Protein AF-A0A0S2S8E7-F1 (afdb_monomer)

pLDDT: mean 73.41, std 22.5, range [23.88, 97.69]

Radius of gyration: 33.17 Å; Cα contacts (8 Å, |Δi|>4): 507; chains: 1; bounding box: 101×65×87 Å

Sequence (339 aa):
MDRTEISRLADAYEMTLKELRSIVGNRLSKQEFCIQAEVKHILNAKYTNFITVQGDDGLEMQFKIQHDLASQLEINHTYLFTGYFEVGSRARFGALQFKAHSFEPVGGSFVTMQQQAATKGIIEGELFNKYKDDFSGFFGQPYCKVGLVTSPVSKAIADVEAVFKKRSGIEVELFQVKLNSVESIVSGIYAACESLCDVIMIVRGGGKETDFGVFNSVEVATAINASAIPIITGLGHTANLTSADHIADRSENTPTKAAQFLVDRLGQVRSYGYDSTSIKEEAGSYQYGNKLKERNDVEYQYTADKSPDSNRRKEKKPSMAIFITIAVILLCFYYFIMK

Foldseek 3Di:
DDPPDPDDPFRVVLVVLVVCCVPCQVVQQVDKDWFKWAFADWADDDFWIWTWTAGPVRDIAIAIEGPVQSVPDDHQFIKTFIFTWGQDNGPVRDGIHTYTYDIDGPGGHPQLVVLCVLLVCVLVVPLDDPQQVNLLVLAQDLAFEEEEEEAPPACLVVLLVVLCVVHPRYHYDYQHFDLQDLVRSLVSLVVSLVVPGQEYEYAGHDDDPNSLVSLSGSSVLVSQSPRPHAYEYAYADPPDQHSNCSRGSYYDHHSNVSSNVSDVRNDHNPPPPPPPPPPDDDPDDDDDDDDDDDDDDDDDDDDDDDDDDDDDPDDDDDDPVVVVVVVVVVVVVVVVVVD

Solvent-accessible surface area (backbone atoms only — not comparable to full-atom values): 19692 Å² total; per-residue (Å²): 132,85,93,79,73,90,67,53,72,67,58,54,47,38,51,49,36,53,51,48,33,72,75,43,30,77,60,34,62,69,45,74,46,79,46,60,32,28,28,71,42,80,47,86,50,100,82,53,19,38,32,36,28,31,36,91,88,65,52,72,48,64,32,37,30,48,54,83,61,54,73,74,60,53,72,64,30,20,29,39,32,33,28,25,44,41,55,28,87,44,74,95,64,41,69,63,31,41,39,39,81,48,70,45,82,75,49,68,26,66,67,52,50,51,23,50,52,51,40,45,45,55,70,70,63,72,70,75,48,99,41,57,75,57,55,69,88,40,53,39,44,58,64,44,40,32,22,37,32,30,41,88,88,34,59,24,57,60,43,28,50,64,48,46,72,78,44,81,48,64,44,79,48,78,30,72,25,50,71,81,34,51,69,41,45,38,51,24,54,51,54,35,61,72,66,71,33,66,31,35,36,43,39,41,34,84,84,60,80,78,54,51,59,47,40,44,34,43,65,39,35,48,50,56,66,68,47,91,46,52,34,38,26,4,62,45,59,92,87,64,82,38,51,37,43,73,59,33,30,37,61,30,51,32,25,47,51,36,38,45,52,53,50,63,42,21,52,67,67,61,76,82,70,86,68,94,79,76,93,76,86,84,92,75,85,82,89,78,80,88,82,89,81,90,82,85,89,86,82,90,81,88,78,90,78,80,88,83,81,87,80,81,81,75,81,79,76,83,62,74,66,60,61,54,53,54,52,50,51,52,52,52,53,52,56,67,72,75,112

Mean predicted aligned error: 18.88 Å

Nearest PDB structures (foldseek):
  8txr-assembly1_D  TM=5.379E-01  e=2.304E-18  Escherichia coli
  8txr-assembly1_A  TM=5.334E-01  e=2.755E-18  Escherichia coli
  8txr-assembly1_C  TM=5.209E-01  e=6.738E-18  Escherichia coli
  1quq-assembly3_A  TM=8.346E-01  e=1.785E-03  Homo sapiens
  2pi2-assembly3_C  TM=8.043E-01  e=1.894E-03  Homo sapiens

Structure (mmCIF, N/CA/C/O backbone):
data_AF-A0A0S2S8E7-F1
#
_entry.id   AF-A0A0S2S8E7-F1
#
loop_
_atom_site.group_PDB
_atom_site.id
_atom_site.type_symbol
_atom_site.label_atom_id
_atom_site.label_alt_id
_atom_site.label_comp_id
_atom_site.label_asym_id
_atom_site.label_entity_id
_atom_site.label_seq_id
_atom_site.pdbx_PDB_ins_code
_atom_site.Cartn_x
_atom_site.Cartn_y
_atom_site.Cartn_z
_atom_site.occupancy
_atom_site.B_iso_or_equiv
_atom_site.auth_seq_id
_atom_site.auth_comp_id
_atom_site.auth_asym_id
_atom_site.auth_atom_id
_atom_site.pdbx_PDB_model_num
ATOM 1 N N . MET A 1 1 ? 44.581 -12.633 -47.186 1.00 42.62 1 MET A N 1
ATOM 2 C CA . MET A 1 1 ? 44.515 -11.541 -46.195 1.00 42.62 1 MET A CA 1
ATOM 3 C C . MET A 1 1 ? 45.762 -11.626 -45.343 1.00 42.62 1 MET A C 1
ATOM 5 O O . MET A 1 1 ? 46.010 -12.676 -44.761 1.00 42.62 1 MET A O 1
ATOM 9 N N . ASP A 1 2 ? 46.570 -10.574 -45.400 1.00 43.47 2 ASP A N 1
ATOM 10 C CA . ASP A 1 2 ? 47.853 -10.439 -44.712 1.00 43.47 2 ASP A CA 1
ATOM 11 C C . ASP A 1 2 ? 47.637 -10.395 -43.185 1.00 43.47 2 ASP A C 1
ATOM 13 O O . ASP A 1 2 ? 46.702 -9.748 -42.715 1.00 43.47 2 ASP A O 1
ATOM 17 N N . ARG A 1 3 ? 48.425 -11.151 -42.410 1.00 55.91 3 ARG A N 1
ATOM 18 C CA . ARG A 1 3 ? 48.212 -11.415 -40.964 1.00 55.91 3 ARG A CA 1
ATOM 19 C C . ARG A 1 3 ? 49.025 -10.469 -40.063 1.00 55.91 3 ARG A C 1
ATOM 21 O O . ARG A 1 3 ? 49.548 -10.897 -39.036 1.00 55.91 3 ARG A O 1
ATOM 28 N N . THR A 1 4 ? 49.152 -9.198 -40.437 1.00 55.78 4 THR A N 1
ATOM 29 C CA . THR A 1 4 ? 50.219 -8.330 -39.891 1.00 55.78 4 THR A CA 1
ATOM 30 C C . THR A 1 4 ? 49.765 -7.014 -39.269 1.00 55.78 4 THR A C 1
ATOM 32 O O . THR A 1 4 ? 50.612 -6.212 -38.892 1.00 55.78 4 THR A O 1
ATOM 35 N N . GLU A 1 5 ? 48.469 -6.812 -39.038 1.00 62.16 5 GLU A N 1
ATOM 36 C CA . GLU A 1 5 ? 47.997 -5.722 -38.176 1.00 62.16 5 GLU A CA 1
ATOM 37 C C . GLU A 1 5 ? 47.325 -6.289 -36.924 1.00 62.16 5 GLU A C 1
ATOM 39 O O . GLU A 1 5 ? 46.226 -6.840 -36.971 1.00 62.16 5 GLU A O 1
ATOM 44 N N . ILE A 1 6 ? 47.998 -6.165 -35.775 1.00 59.28 6 ILE A N 1
ATOM 45 C CA . ILE A 1 6 ? 47.382 -6.413 -34.467 1.00 59.28 6 ILE A CA 1
ATOM 46 C C . ILE A 1 6 ? 46.389 -5.270 -34.222 1.00 59.28 6 ILE A C 1
ATOM 48 O O . ILE A 1 6 ? 46.748 -4.218 -33.694 1.00 59.28 6 ILE A O 1
ATOM 52 N N . SER A 1 7 ? 45.136 -5.457 -34.631 1.00 67.31 7 SER A N 1
ATOM 53 C CA . SER A 1 7 ? 44.054 -4.519 -34.329 1.00 67.31 7 SER A CA 1
ATOM 54 C C . SER A 1 7 ? 43.766 -4.525 -32.827 1.00 67.31 7 SER A C 1
ATOM 56 O O . SER A 1 7 ? 43.614 -5.596 -32.230 1.00 67.31 7 SER A O 1
ATOM 58 N N . ARG A 1 8 ? 43.634 -3.351 -32.199 1.00 80.62 8 ARG A N 1
ATOM 59 C CA . ARG A 1 8 ? 43.150 -3.282 -30.812 1.00 80.62 8 ARG A CA 1
ATOM 60 C C . ARG A 1 8 ? 41.715 -3.811 -30.759 1.00 80.62 8 ARG A C 1
ATOM 62 O O . ARG A 1 8 ? 40.930 -3.566 -31.671 1.00 80.62 8 ARG A O 1
ATOM 69 N N . LEU A 1 9 ? 41.353 -4.486 -29.665 1.00 81.12 9 LEU A N 1
ATOM 70 C CA . LEU A 1 9 ? 40.016 -5.068 -29.476 1.00 81.12 9 LEU A CA 1
ATOM 71 C C . LEU A 1 9 ? 38.885 -4.050 -29.714 1.00 81.12 9 LEU A C 1
ATOM 73 O O . LEU A 1 9 ? 37.889 -4.374 -30.356 1.00 81.12 9 LEU A O 1
ATOM 77 N N . ALA A 1 10 ? 39.051 -2.819 -29.217 1.00 81.19 10 ALA A N 1
ATOM 78 C CA . ALA A 1 10 ? 38.075 -1.746 -29.395 1.00 81.19 10 ALA A CA 1
ATOM 79 C C . ALA A 1 10 ? 37.909 -1.350 -30.871 1.00 81.19 10 ALA A C 1
ATOM 81 O O . ALA A 1 10 ? 36.780 -1.233 -31.338 1.00 81.19 10 ALA A O 1
ATOM 82 N N . ASP A 1 11 ? 39.015 -1.221 -31.607 1.00 83.06 11 ASP A N 1
ATOM 83 C CA . ASP A 1 11 ? 39.010 -0.823 -33.018 1.00 83.06 11 ASP A CA 1
ATOM 84 C C . ASP A 1 11 ? 38.342 -1.904 -33.880 1.00 83.06 11 ASP A C 1
ATOM 86 O O . ASP A 1 11 ? 37.464 -1.603 -34.688 1.00 83.06 11 ASP A O 1
ATOM 90 N N . ALA A 1 12 ? 38.675 -3.178 -33.642 1.00 85.06 12 ALA A N 1
ATOM 91 C CA . ALA A 1 12 ? 38.045 -4.310 -34.322 1.00 85.06 12 ALA A CA 1
ATOM 92 C C . ALA A 1 12 ? 36.528 -4.372 -34.058 1.00 85.06 12 ALA A C 1
ATOM 94 O O . ALA A 1 12 ? 35.734 -4.595 -34.978 1.00 85.06 12 ALA A O 1
ATOM 95 N N . TYR A 1 13 ? 36.102 -4.124 -32.815 1.00 86.00 13 TYR A N 1
ATOM 96 C CA . TYR A 1 13 ? 34.684 -4.093 -32.456 1.00 86.00 13 TYR A CA 1
ATOM 97 C C . TYR A 1 13 ? 33.951 -2.915 -33.113 1.00 86.00 13 TYR A C 1
ATOM 99 O O . TYR A 1 13 ? 32.880 -3.097 -33.687 1.00 86.00 13 TYR A O 1
ATOM 107 N N . GLU A 1 14 ? 34.522 -1.708 -33.079 1.00 85.75 14 GLU A N 1
ATOM 108 C CA . GLU A 1 14 ? 33.919 -0.522 -33.699 1.00 85.75 14 GLU A CA 1
ATOM 109 C C . GLU A 1 14 ? 33.834 -0.637 -35.227 1.00 85.75 14 GLU A C 1
ATOM 111 O O . GLU A 1 14 ? 32.814 -0.256 -35.811 1.00 85.75 14 GLU A O 1
ATOM 116 N N . MET A 1 15 ? 34.846 -1.222 -35.877 1.00 85.44 15 MET A N 1
ATOM 117 C CA . MET A 1 15 ? 34.792 -1.559 -37.304 1.00 85.44 15 MET A CA 1
ATOM 118 C C . MET A 1 15 ? 33.645 -2.528 -37.607 1.00 85.44 15 MET A C 1
ATOM 120 O O . MET A 1 15 ? 32.856 -2.272 -38.517 1.00 85.44 15 MET A O 1
ATOM 124 N N . THR A 1 16 ? 33.493 -3.576 -36.794 1.00 86.12 16 THR A N 1
ATOM 125 C CA . THR A 1 16 ? 32.406 -4.557 -36.937 1.00 86.12 16 THR A CA 1
ATOM 126 C C . THR A 1 16 ? 31.032 -3.903 -36.762 1.00 86.12 16 THR A C 1
ATOM 128 O O . THR A 1 16 ? 30.128 -4.118 -37.566 1.00 86.12 16 THR A O 1
ATOM 131 N N . LEU A 1 17 ? 30.855 -3.038 -35.755 1.00 87.56 17 LEU A N 1
ATOM 132 C CA . LEU A 1 17 ? 29.605 -2.291 -35.564 1.00 87.56 17 LEU A CA 1
ATOM 133 C C . LEU A 1 17 ? 29.287 -1.374 -36.749 1.00 87.56 17 LEU A C 1
ATOM 135 O O . LEU A 1 17 ? 28.123 -1.217 -37.123 1.00 87.56 17 LEU A O 1
ATOM 139 N N . LYS A 1 18 ? 30.310 -0.745 -37.337 1.00 86.00 18 LYS A N 1
ATOM 140 C CA . LYS A 1 18 ? 30.149 0.115 -38.513 1.00 86.00 18 LYS A CA 1
ATOM 141 C C . LYS A 1 18 ? 29.670 -0.688 -39.722 1.00 86.00 18 LYS A C 1
ATOM 143 O O . LYS A 1 18 ? 28.761 -0.237 -40.418 1.00 86.00 18 LYS A O 1
ATOM 148 N N . GLU A 1 19 ? 30.239 -1.869 -39.936 1.00 87.25 19 GLU A N 1
ATOM 149 C CA . GLU A 1 19 ? 29.821 -2.790 -40.992 1.00 87.25 19 GLU A CA 1
ATOM 150 C C . GLU A 1 19 ? 28.385 -3.285 -40.769 1.00 87.25 19 GLU A C 1
ATOM 152 O O . GLU A 1 19 ? 27.539 -3.140 -41.652 1.00 87.25 19 GLU A O 1
ATOM 157 N N . LEU A 1 20 ? 28.058 -3.734 -39.553 1.00 85.62 20 LEU A N 1
ATOM 158 C CA . LEU A 1 20 ? 26.696 -4.129 -39.185 1.00 85.62 20 LEU A CA 1
ATOM 159 C C . LEU A 1 20 ? 25.691 -3.000 -39.434 1.00 85.62 20 LEU A C 1
ATOM 161 O O . LEU A 1 20 ? 24.643 -3.225 -40.037 1.00 85.62 20 LEU A O 1
ATOM 165 N N . ARG A 1 21 ? 26.013 -1.761 -39.047 1.00 87.44 21 ARG A N 1
ATOM 166 C CA . ARG A 1 21 ? 25.144 -0.609 -39.320 1.00 87.44 21 ARG A CA 1
ATOM 167 C C . ARG A 1 21 ? 24.920 -0.402 -40.820 1.00 87.44 21 ARG A C 1
ATOM 169 O O . ARG A 1 21 ? 23.798 -0.091 -41.209 1.00 87.44 21 ARG A O 1
ATOM 176 N N . SER A 1 22 ? 25.951 -0.585 -41.646 1.00 85.25 22 SER A N 1
ATOM 177 C CA . SER A 1 22 ? 25.852 -0.464 -43.107 1.00 85.25 22 SER A CA 1
ATOM 178 C C . SER A 1 22 ? 24.914 -1.512 -43.714 1.00 85.25 22 SER A C 1
ATOM 180 O O . SER A 1 22 ? 24.170 -1.208 -44.643 1.00 85.25 22 SER A O 1
ATOM 182 N N . ILE A 1 23 ? 24.921 -2.735 -43.176 1.00 86.00 23 ILE A N 1
ATOM 183 C CA . ILE A 1 23 ? 24.137 -3.859 -43.706 1.00 86.00 23 ILE A CA 1
ATOM 184 C C . ILE A 1 23 ? 22.688 -3.819 -43.204 1.00 86.00 23 ILE A C 1
ATOM 186 O O . ILE A 1 23 ? 21.748 -3.924 -43.993 1.00 86.00 23 ILE A O 1
ATOM 190 N N . VAL A 1 24 ? 22.488 -3.685 -41.889 1.00 84.81 24 VAL A N 1
ATOM 191 C CA . VAL A 1 24 ? 21.168 -3.869 -41.259 1.00 84.81 24 VAL A CA 1
ATOM 192 C C . VAL A 1 24 ? 20.548 -2.588 -40.710 1.00 84.81 24 VAL A C 1
ATOM 194 O O . VAL A 1 24 ? 19.357 -2.588 -40.410 1.00 84.81 24 VAL A O 1
ATOM 197 N N . GLY A 1 25 ? 21.288 -1.479 -40.623 1.00 80.31 25 GLY A N 1
ATOM 198 C CA . GLY A 1 25 ? 20.825 -0.253 -39.959 1.00 80.31 25 GLY A CA 1
ATOM 199 C C . GLY A 1 25 ? 19.507 0.289 -40.514 1.00 80.31 25 GLY A C 1
ATOM 200 O O . GLY A 1 25 ? 18.582 0.542 -39.749 1.00 80.31 25 GLY A O 1
ATOM 201 N N . ASN A 1 26 ? 19.380 0.370 -41.842 1.00 78.94 26 ASN A N 1
ATOM 202 C CA . ASN A 1 26 ? 18.153 0.832 -42.506 1.00 78.94 26 ASN A CA 1
ATOM 203 C C . ASN A 1 26 ? 16.965 -0.125 -42.352 1.00 78.94 26 ASN A C 1
ATOM 205 O O . ASN A 1 26 ? 15.823 0.288 -42.534 1.00 78.94 26 ASN A O 1
ATOM 209 N N . ARG A 1 27 ? 17.217 -1.416 -42.106 1.00 82.25 27 ARG A N 1
ATOM 210 C CA . ARG A 1 27 ? 16.151 -2.399 -41.875 1.00 82.25 27 ARG A CA 1
ATOM 211 C C . ARG A 1 27 ? 15.656 -2.309 -40.440 1.00 82.25 27 ARG A C 1
ATOM 213 O O . ARG A 1 27 ? 14.451 -2.292 -40.229 1.00 82.25 27 ARG A O 1
ATOM 220 N N . LEU A 1 28 ? 16.579 -2.197 -39.486 1.00 81.88 28 LEU A N 1
ATOM 221 C CA . LEU A 1 28 ? 16.253 -2.089 -38.067 1.00 81.88 28 LEU A CA 1
ATOM 222 C C . LEU A 1 28 ? 15.493 -0.797 -37.750 1.00 81.88 28 LEU A C 1
ATOM 224 O O . LEU A 1 28 ? 14.494 -0.850 -37.047 1.00 81.88 28 LEU A O 1
ATOM 228 N N . SER A 1 29 ? 15.883 0.337 -38.343 1.00 78.75 29 SER A N 1
ATOM 229 C CA . SER A 1 29 ? 15.196 1.618 -38.113 1.00 78.75 29 SER A CA 1
ATOM 230 C C . SER A 1 29 ? 13.783 1.701 -38.698 1.00 78.75 29 SER A C 1
ATOM 232 O O . SER A 1 29 ? 13.040 2.614 -38.356 1.00 78.75 29 SER A O 1
ATOM 234 N N . LYS A 1 30 ? 13.412 0.774 -39.588 1.00 81.12 30 LYS A N 1
ATOM 235 C CA . LYS A 1 30 ? 12.057 0.664 -40.150 1.00 81.12 30 LYS A CA 1
ATOM 236 C C . LYS A 1 30 ? 11.154 -0.272 -39.353 1.00 81.12 30 LYS A C 1
ATOM 238 O O . LYS A 1 30 ? 9.961 -0.324 -39.633 1.00 81.12 30 LYS A O 1
ATOM 243 N N . GLN A 1 31 ? 11.716 -1.047 -38.429 1.00 87.25 31 GLN A N 1
ATOM 244 C CA . GLN A 1 31 ? 10.959 -1.969 -37.602 1.00 87.25 31 GLN A CA 1
ATOM 245 C C . GLN A 1 31 ? 10.688 -1.309 -36.254 1.00 87.25 31 GLN A C 1
ATOM 247 O O . GLN A 1 31 ? 11.565 -1.247 -35.390 1.00 87.25 31 GLN A O 1
ATOM 252 N N . GLU A 1 32 ? 9.472 -0.797 -36.102 1.00 90.88 32 GLU A N 1
ATOM 253 C CA . GLU A 1 32 ? 9.009 -0.242 -34.838 1.00 90.88 32 GLU A CA 1
ATOM 254 C C . GLU A 1 32 ? 8.584 -1.348 -33.871 1.00 90.88 32 GLU A C 1
ATOM 256 O O . GLU A 1 32 ? 8.051 -2.390 -34.261 1.00 90.88 32 GLU A O 1
ATOM 261 N N . PHE A 1 33 ? 8.815 -1.088 -32.592 1.00 90.25 33 PHE A N 1
ATOM 262 C CA . PHE A 1 33 ? 8.361 -1.897 -31.478 1.00 90.25 33 PHE A CA 1
ATOM 263 C C . PHE A 1 33 ? 7.684 -0.992 -30.457 1.00 90.25 33 PHE A C 1
ATOM 265 O O . PHE A 1 33 ? 8.145 0.124 -30.199 1.00 90.25 33 PHE A O 1
ATOM 272 N N . CYS A 1 34 ? 6.632 -1.520 -29.842 1.00 89.62 34 CYS A N 1
ATOM 273 C CA . CYS A 1 34 ? 6.038 -0.960 -28.639 1.00 89.62 34 CYS A CA 1
ATOM 274 C C . CYS A 1 34 ? 6.474 -1.825 -27.458 1.00 89.62 34 CYS A C 1
ATOM 276 O O . CYS A 1 34 ? 6.185 -3.022 -27.435 1.00 89.62 34 CYS A O 1
ATOM 278 N N . ILE A 1 35 ? 7.196 -1.237 -26.508 1.00 90.50 35 ILE A N 1
ATOM 279 C CA . ILE A 1 35 ? 7.730 -1.931 -25.337 1.00 90.50 35 ILE A CA 1
ATOM 280 C C . ILE A 1 35 ? 7.143 -1.285 -24.093 1.00 90.50 35 ILE A C 1
ATOM 282 O O . ILE A 1 35 ? 7.388 -0.111 -23.819 1.00 90.50 35 ILE A O 1
ATOM 286 N N . GLN A 1 36 ? 6.378 -2.057 -23.330 1.00 89.00 36 GLN A N 1
ATOM 287 C CA . GLN A 1 36 ? 5.946 -1.638 -22.006 1.00 89.00 36 GLN A CA 1
ATOM 288 C C . GLN A 1 36 ? 7.119 -1.830 -21.042 1.00 89.00 36 GLN A C 1
ATOM 290 O O . GLN A 1 36 ? 7.667 -2.928 -20.958 1.00 89.00 36 GLN A O 1
ATOM 295 N N . ALA A 1 37 ? 7.536 -0.774 -20.343 1.00 90.94 37 ALA A N 1
ATOM 296 C CA . ALA A 1 37 ? 8.667 -0.848 -19.420 1.00 90.94 37 ALA A CA 1
ATOM 297 C C . ALA A 1 37 ? 8.563 0.186 -18.283 1.00 90.94 37 ALA A C 1
ATOM 299 O O . ALA A 1 37 ? 8.018 1.276 -18.463 1.00 90.94 37 ALA A O 1
ATOM 300 N N . GLU A 1 38 ? 9.106 -0.146 -17.111 1.00 90.75 38 GLU A N 1
ATOM 301 C CA . GLU A 1 38 ? 9.199 0.750 -15.954 1.00 90.75 38 GLU A CA 1
ATOM 302 C C . GLU A 1 38 ? 10.551 1.459 -15.940 1.00 90.75 38 GLU A C 1
ATOM 304 O O . GLU A 1 38 ? 11.592 0.814 -16.064 1.00 90.75 38 GLU A O 1
ATOM 309 N N . VAL A 1 39 ? 10.558 2.778 -15.751 1.00 91.81 39 VAL A N 1
ATOM 310 C CA . VAL A 1 39 ? 11.794 3.570 -15.687 1.00 91.81 39 VAL A CA 1
ATOM 311 C C . VAL A 1 39 ? 12.459 3.396 -14.323 1.00 91.81 39 VAL A C 1
ATOM 313 O O . VAL A 1 39 ? 11.935 3.847 -13.311 1.00 91.81 39 VAL A O 1
ATOM 316 N N . LYS A 1 40 ? 13.653 2.799 -14.281 1.00 90.44 40 LYS A N 1
ATOM 317 C CA . LYS A 1 40 ? 14.435 2.614 -13.044 1.00 90.44 40 LYS A CA 1
ATOM 318 C C . LYS A 1 40 ? 15.429 3.742 -12.804 1.00 90.44 40 LYS A C 1
ATOM 320 O O . LYS A 1 40 ? 15.593 4.207 -11.680 1.00 90.44 40 LYS A O 1
ATOM 325 N N . HIS A 1 41 ? 16.083 4.210 -13.866 1.00 90.38 41 HIS A N 1
ATOM 326 C CA . HIS A 1 41 ? 17.078 5.277 -13.779 1.00 90.38 41 HIS A CA 1
ATOM 327 C C . HIS A 1 41 ? 17.034 6.181 -15.007 1.00 90.38 41 HIS A C 1
ATOM 329 O O . HIS A 1 41 ? 16.858 5.703 -16.125 1.00 90.38 41 HIS A O 1
ATOM 335 N N . ILE A 1 42 ? 17.266 7.480 -14.804 1.00 91.19 42 ILE A N 1
ATOM 336 C CA . ILE A 1 42 ? 17.378 8.475 -15.875 1.00 91.19 42 ILE A CA 1
ATOM 337 C C . ILE A 1 42 ? 18.784 9.079 -15.824 1.00 91.19 42 ILE A C 1
ATOM 339 O O . ILE A 1 42 ? 19.177 9.698 -14.836 1.00 91.19 42 ILE A O 1
ATOM 343 N N . LEU A 1 43 ? 19.552 8.889 -16.893 1.00 87.50 43 LEU A N 1
ATOM 344 C CA . LEU A 1 43 ? 20.887 9.443 -17.084 1.00 87.50 43 LEU A CA 1
ATOM 345 C C . LEU A 1 43 ? 20.812 10.602 -18.079 1.00 87.50 43 LEU A C 1
ATOM 347 O O . LEU A 1 43 ? 20.733 10.411 -19.297 1.00 87.50 43 LEU A O 1
ATOM 351 N N . ASN A 1 44 ? 20.867 11.817 -17.538 1.00 81.12 44 ASN A N 1
ATOM 352 C CA . ASN A 1 44 ? 20.853 13.039 -18.329 1.00 81.12 44 ASN A CA 1
ATOM 353 C C . ASN A 1 44 ? 22.239 13.308 -18.924 1.00 81.12 44 ASN A C 1
ATOM 355 O O . ASN A 1 44 ? 23.228 13.447 -18.204 1.00 81.12 44 ASN A O 1
ATOM 359 N N . ALA A 1 45 ? 22.310 13.411 -20.247 1.00 77.00 45 ALA A N 1
ATOM 360 C CA . ALA A 1 45 ? 23.512 13.790 -20.971 1.00 77.00 45 ALA A CA 1
ATOM 361 C C . ALA A 1 45 ? 23.204 14.922 -21.957 1.00 77.00 45 ALA A C 1
ATOM 363 O O . ALA A 1 45 ? 22.073 15.148 -22.364 1.00 77.00 45 ALA A O 1
ATOM 364 N N . LYS A 1 46 ? 24.246 15.651 -22.365 1.00 68.69 46 LYS A N 1
ATOM 365 C CA . LYS A 1 46 ? 24.116 16.938 -23.069 1.00 68.69 46 LYS A CA 1
ATOM 366 C C . LYS A 1 46 ? 23.324 16.895 -24.390 1.00 68.69 46 LYS A C 1
ATOM 368 O O . LYS A 1 46 ? 22.822 17.927 -24.814 1.00 68.69 46 LYS A O 1
ATOM 373 N N . TYR A 1 47 ? 23.245 15.739 -25.052 1.00 70.44 47 TYR A N 1
ATOM 374 C CA . TYR A 1 47 ? 22.651 15.610 -26.395 1.00 70.44 47 TYR A CA 1
ATOM 375 C C . TYR A 1 47 ? 21.661 14.452 -26.544 1.00 70.44 47 TYR A C 1
ATOM 377 O O . TYR A 1 47 ? 20.842 14.436 -27.458 1.00 70.44 47 TYR A O 1
ATOM 385 N N . THR A 1 48 ? 21.769 13.424 -25.714 1.00 77.06 48 THR A N 1
ATOM 386 C CA . THR A 1 48 ? 20.941 12.224 -25.804 1.00 77.06 48 THR A CA 1
ATOM 387 C C . THR A 1 48 ? 20.925 11.593 -24.432 1.00 77.06 48 THR A C 1
ATOM 389 O O . THR A 1 48 ? 21.990 11.247 -23.923 1.00 77.06 48 THR A O 1
ATOM 392 N N . ASN A 1 49 ? 19.737 11.447 -23.862 1.00 87.56 49 ASN A N 1
ATOM 393 C CA . ASN A 1 49 ? 19.570 10.854 -22.551 1.00 87.56 49 ASN A CA 1
ATOM 394 C C . ASN A 1 49 ? 19.462 9.340 -22.677 1.00 87.56 49 ASN A C 1
ATOM 396 O O . ASN A 1 49 ? 19.034 8.798 -23.702 1.00 87.56 49 ASN A O 1
ATOM 400 N N . PHE A 1 50 ? 19.869 8.670 -21.610 1.00 90.88 50 PHE A N 1
ATOM 401 C CA . PHE A 1 50 ? 19.720 7.235 -21.479 1.00 90.88 50 PHE A CA 1
ATOM 402 C C . PHE A 1 50 ? 18.805 6.954 -20.302 1.00 90.88 50 PHE A C 1
ATOM 404 O O . PHE A 1 50 ? 18.970 7.548 -19.240 1.00 90.88 50 PHE A O 1
ATOM 411 N N . ILE A 1 51 ? 17.855 6.050 -20.480 1.00 92.88 51 ILE A N 1
ATOM 412 C CA . ILE A 1 51 ? 17.017 5.560 -19.389 1.00 92.88 51 ILE A CA 1
ATOM 413 C C . ILE A 1 51 ? 17.284 4.076 -19.213 1.00 92.88 51 ILE A C 1
ATOM 415 O O . ILE A 1 51 ? 17.369 3.346 -20.196 1.00 92.88 51 ILE A O 1
ATOM 419 N N . THR A 1 52 ? 17.453 3.630 -17.978 1.00 92.44 52 THR A N 1
ATOM 420 C CA . THR A 1 52 ? 17.400 2.203 -17.662 1.00 92.44 52 THR A CA 1
ATOM 421 C C . THR A 1 52 ? 15.952 1.867 -17.383 1.00 92.44 52 THR A C 1
ATOM 423 O O . THR A 1 52 ? 15.332 2.500 -16.525 1.00 92.44 52 THR A O 1
ATOM 426 N N . VAL A 1 53 ? 15.428 0.890 -18.109 1.00 92.44 53 VAL A N 1
ATOM 427 C CA . VAL A 1 53 ? 14.064 0.406 -17.950 1.00 92.44 53 VAL A CA 1
ATOM 428 C C . VAL A 1 53 ? 14.058 -1.078 -17.612 1.00 92.44 53 VAL A C 1
ATOM 430 O O . VAL A 1 53 ? 14.997 -1.792 -17.963 1.00 92.44 53 VAL A O 1
ATOM 433 N N . GLN A 1 54 ? 12.995 -1.530 -16.957 1.00 89.69 54 GLN A N 1
ATOM 434 C CA . GLN A 1 54 ? 12.730 -2.938 -16.683 1.00 89.69 54 GLN A CA 1
ATOM 435 C C . GLN A 1 54 ? 11.432 -3.363 -17.378 1.00 89.69 54 GLN A C 1
ATOM 437 O O . GLN A 1 54 ? 10.408 -2.694 -17.223 1.00 89.69 54 GLN A O 1
ATOM 442 N N . GLY A 1 55 ? 11.493 -4.443 -18.157 1.00 84.00 55 GLY A N 1
ATOM 443 C CA . GLY A 1 55 ? 10.325 -5.083 -18.761 1.00 84.00 55 GLY A CA 1
ATOM 444 C C . GLY A 1 55 ? 9.476 -5.847 -17.740 1.00 84.00 55 GLY A C 1
ATOM 445 O O . GLY A 1 55 ? 9.859 -6.015 -16.581 1.00 84.00 55 GLY A O 1
ATOM 446 N N . ASP A 1 56 ? 8.324 -6.336 -18.182 1.00 76.06 56 ASP A N 1
ATOM 447 C CA . ASP A 1 56 ? 7.432 -7.202 -17.399 1.00 76.06 56 ASP A CA 1
ATOM 448 C C . ASP A 1 56 ? 8.050 -8.577 -17.081 1.00 76.06 56 ASP A C 1
ATOM 450 O O . ASP A 1 56 ? 7.763 -9.172 -16.044 1.00 76.06 56 ASP A O 1
ATOM 454 N N . ASP A 1 57 ? 8.952 -9.049 -17.937 1.00 76.25 57 ASP A N 1
ATOM 455 C CA . ASP A 1 57 ? 9.774 -10.248 -17.758 1.00 76.25 57 ASP A CA 1
ATOM 456 C C . ASP A 1 57 ? 10.961 -10.056 -16.791 1.00 76.25 57 ASP A C 1
ATOM 458 O O . ASP A 1 57 ? 11.723 -10.992 -16.533 1.00 76.25 57 ASP A O 1
ATOM 462 N N . GLY A 1 58 ? 11.125 -8.849 -16.243 1.00 73.94 58 GLY A N 1
ATOM 463 C CA . GLY A 1 58 ? 12.220 -8.481 -15.350 1.00 73.94 58 GLY A CA 1
ATOM 464 C C . GLY A 1 58 ? 13.536 -8.161 -16.064 1.00 73.94 58 GLY A C 1
ATOM 465 O O . GLY A 1 58 ? 14.510 -7.823 -15.386 1.00 73.94 58 GLY A O 1
ATOM 466 N N . LEU A 1 59 ? 13.585 -8.227 -17.401 1.00 80.81 59 LEU A N 1
ATOM 467 C CA . LEU A 1 59 ? 14.765 -7.864 -18.177 1.00 80.81 59 LEU A CA 1
ATOM 468 C C . LEU A 1 59 ? 15.023 -6.361 -18.062 1.00 80.81 59 LEU A C 1
ATOM 470 O O . LEU A 1 59 ? 14.163 -5.538 -18.375 1.00 80.81 59 LEU A O 1
ATOM 474 N N . GLU A 1 60 ? 16.240 -5.999 -17.664 1.00 87.81 60 GLU A N 1
ATOM 475 C CA . GLU A 1 60 ? 16.678 -4.607 -17.662 1.00 87.81 60 GLU A CA 1
ATOM 476 C C . GLU A 1 60 ? 17.430 -4.259 -18.945 1.00 87.81 60 GLU A C 1
ATOM 478 O O . GLU A 1 60 ? 18.336 -4.972 -19.386 1.00 87.81 60 GLU A O 1
ATOM 483 N N . MET A 1 61 ? 17.073 -3.122 -19.536 1.00 88.25 61 MET A N 1
ATOM 484 C CA . MET A 1 61 ? 17.713 -2.611 -20.740 1.00 88.25 61 MET A CA 1
ATOM 485 C C . MET A 1 61 ? 17.861 -1.096 -20.669 1.00 88.25 61 MET A C 1
ATOM 487 O O . MET A 1 61 ? 17.055 -0.390 -20.068 1.00 88.25 61 MET A O 1
ATOM 491 N N . GLN A 1 62 ? 18.900 -0.577 -21.316 1.00 90.75 62 GLN A N 1
ATOM 492 C CA . GLN A 1 62 ? 19.064 0.856 -21.500 1.00 90.75 62 GLN A CA 1
ATOM 493 C C . GLN A 1 62 ? 18.437 1.309 -22.821 1.00 90.75 62 GLN A C 1
ATOM 495 O O . GLN A 1 62 ? 18.810 0.822 -23.891 1.00 90.75 62 GLN A O 1
ATOM 500 N N . PHE A 1 63 ? 17.529 2.281 -22.755 1.00 93.00 63 PHE A N 1
ATOM 501 C CA . PHE A 1 63 ? 16.984 2.960 -23.924 1.00 93.00 63 PHE A CA 1
ATOM 502 C C . PHE A 1 63 ? 17.666 4.303 -24.131 1.00 93.00 63 PHE A C 1
ATOM 504 O O . PHE A 1 63 ? 18.065 4.994 -23.192 1.00 93.00 63 PHE A O 1
ATOM 511 N N . LYS A 1 64 ? 17.755 4.686 -25.397 1.00 92.75 64 LYS A N 1
ATOM 512 C CA . LYS A 1 64 ? 18.171 5.997 -25.858 1.00 92.75 64 LYS A CA 1
ATOM 513 C C . LYS A 1 64 ? 16.931 6.840 -26.115 1.00 92.75 64 LYS A C 1
ATOM 515 O O . LYS A 1 64 ? 16.040 6.412 -26.844 1.00 92.75 64 LYS A O 1
ATOM 520 N N . ILE A 1 65 ? 16.890 8.045 -25.563 1.00 92.94 65 ILE A N 1
ATOM 521 C CA . ILE A 1 65 ? 15.724 8.920 -25.670 1.00 92.94 65 ILE A CA 1
ATOM 522 C C . ILE A 1 65 ? 16.152 10.387 -25.803 1.00 92.94 65 ILE A C 1
ATOM 524 O O . ILE A 1 65 ? 17.208 10.804 -25.314 1.00 92.94 65 ILE A O 1
ATOM 528 N N . GLN A 1 66 ? 15.366 11.176 -26.538 1.00 91.31 66 GLN A N 1
ATOM 529 C CA . GLN A 1 66 ? 15.618 12.610 -26.672 1.00 91.31 66 GLN A CA 1
ATOM 530 C C . GLN A 1 66 ? 15.412 13.331 -25.340 1.00 91.31 66 GLN A C 1
ATOM 532 O O . GLN A 1 66 ? 14.595 12.922 -24.519 1.00 91.31 66 GLN A O 1
ATOM 537 N N . HIS A 1 67 ? 16.156 14.418 -25.147 1.00 89.25 67 HIS A N 1
ATOM 538 C CA . HIS A 1 67 ? 16.147 15.187 -23.906 1.00 89.25 67 HIS A CA 1
ATOM 539 C C . HIS A 1 67 ? 14.734 15.638 -23.500 1.00 89.25 67 HIS A C 1
ATOM 541 O O . HIS A 1 67 ? 14.338 15.424 -22.359 1.00 89.25 67 HIS A O 1
ATOM 547 N N . ASP A 1 68 ? 13.960 16.170 -24.448 1.00 88.62 68 ASP A N 1
ATOM 548 C CA . ASP A 1 68 ? 12.626 16.730 -24.185 1.00 88.62 68 ASP A CA 1
ATOM 549 C C . ASP A 1 68 ? 11.586 15.672 -23.802 1.00 88.62 68 ASP A C 1
ATOM 551 O O . ASP A 1 68 ? 10.617 15.972 -23.111 1.00 88.62 68 ASP A O 1
ATOM 555 N N . LEU A 1 69 ? 11.781 14.427 -24.242 1.00 90.69 69 LEU A N 1
ATOM 556 C CA . LEU A 1 69 ? 10.946 13.299 -23.832 1.00 90.69 69 LEU A CA 1
ATOM 557 C C . LEU A 1 69 ? 11.402 12.761 -22.475 1.00 90.69 69 LEU A C 1
ATOM 559 O O . LEU A 1 69 ? 10.583 12.477 -21.611 1.00 90.69 69 LEU A O 1
ATOM 563 N N . ALA A 1 70 ? 12.714 12.653 -22.264 1.00 90.31 70 ALA A N 1
ATOM 564 C CA . ALA A 1 70 ? 13.277 12.157 -21.015 1.00 90.31 70 ALA A CA 1
ATOM 565 C C . ALA A 1 70 ? 12.929 13.036 -19.807 1.00 90.31 70 ALA A C 1
ATOM 567 O O . ALA A 1 70 ? 12.762 12.512 -18.712 1.00 90.31 70 ALA A O 1
ATOM 568 N N . SER A 1 71 ? 12.809 14.355 -19.993 1.00 88.62 71 SER A N 1
ATOM 569 C CA . SER A 1 71 ? 12.422 15.292 -18.930 1.00 88.62 71 SER A CA 1
ATOM 570 C C . SER A 1 71 ? 10.976 15.131 -18.452 1.00 88.62 71 SER A C 1
ATOM 572 O O . SER A 1 71 ? 10.632 15.670 -17.405 1.00 88.62 71 SER A O 1
ATOM 574 N N . GLN A 1 72 ? 10.143 14.409 -19.205 1.00 89.44 72 GLN A N 1
ATOM 575 C CA . GLN A 1 72 ? 8.748 14.111 -18.869 1.00 89.44 72 GLN A CA 1
ATOM 576 C C . GLN A 1 72 ? 8.580 12.737 -18.200 1.00 89.44 72 GLN A C 1
ATOM 578 O O . GLN A 1 72 ? 7.470 12.374 -17.817 1.00 89.44 72 GLN A O 1
ATOM 583 N N . LEU A 1 73 ? 9.657 11.954 -18.088 1.00 90.44 73 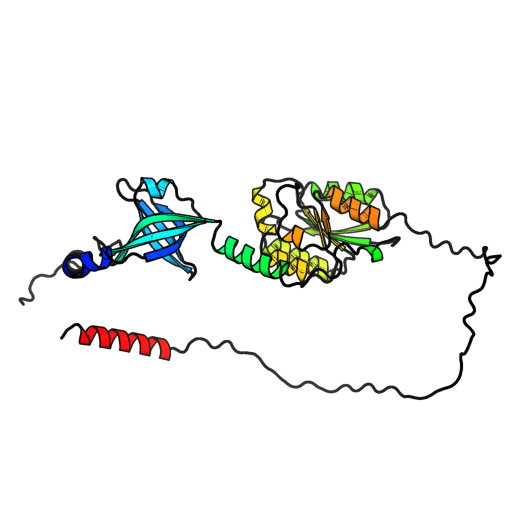LEU A N 1
ATOM 584 C CA . LEU A 1 73 ? 9.625 10.641 -17.454 1.00 90.44 73 LEU A CA 1
ATOM 585 C C . LEU A 1 73 ? 9.872 10.752 -15.953 1.00 90.44 73 LEU A C 1
ATOM 587 O O . LEU A 1 73 ? 10.725 11.509 -15.491 1.00 90.44 73 LEU A O 1
ATOM 591 N N . GLU A 1 74 ? 9.184 9.901 -15.207 1.00 87.94 74 GLU A N 1
ATOM 592 C CA . GLU A 1 74 ? 9.3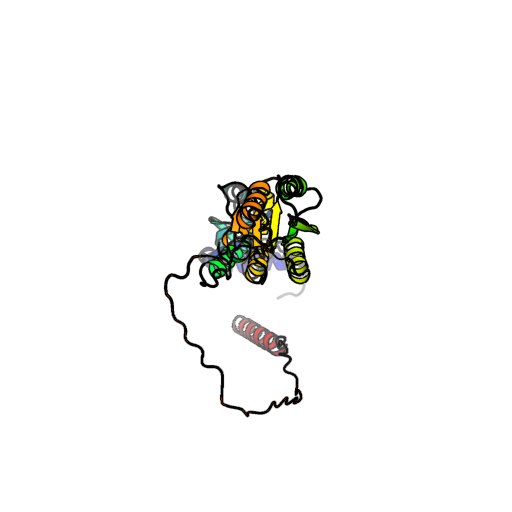52 9.741 -13.773 1.00 87.94 74 GLU A CA 1
ATOM 593 C C . GLU A 1 74 ? 9.943 8.366 -13.463 1.00 87.94 74 GLU A C 1
ATOM 595 O O . GLU A 1 74 ? 9.627 7.359 -14.100 1.00 87.94 74 GLU A O 1
ATOM 600 N N . ILE A 1 75 ? 10.822 8.317 -12.463 1.00 87.31 75 ILE A N 1
ATOM 601 C CA . ILE A 1 75 ? 11.367 7.054 -11.958 1.00 87.31 75 ILE A CA 1
ATOM 602 C C . ILE A 1 75 ? 10.232 6.259 -11.285 1.00 87.31 75 ILE A C 1
ATOM 604 O O . ILE A 1 75 ? 9.329 6.835 -10.678 1.00 87.31 75 ILE A O 1
ATOM 608 N N . ASN A 1 76 ? 10.293 4.932 -11.38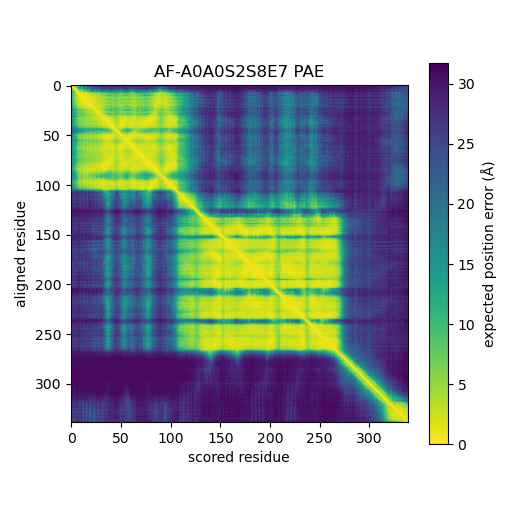7 1.00 81.62 76 ASN A N 1
ATOM 609 C CA . ASN A 1 76 ? 9.316 3.958 -10.895 1.00 81.62 76 ASN A CA 1
ATOM 610 C C . ASN A 1 76 ? 7.915 4.076 -11.521 1.00 81.62 76 ASN A C 1
ATOM 612 O O . ASN A 1 76 ? 6.932 3.615 -10.940 1.00 81.62 76 ASN A O 1
ATOM 616 N N . HIS A 1 77 ? 7.824 4.676 -12.709 1.00 82.31 77 HIS A N 1
ATOM 617 C CA . HIS A 1 77 ? 6.598 4.738 -13.499 1.00 82.31 77 HIS A CA 1
ATOM 618 C C . HIS A 1 77 ? 6.709 3.880 -14.755 1.00 82.31 77 HIS A C 1
ATOM 620 O O . HIS A 1 77 ? 7.790 3.738 -15.339 1.00 82.31 77 HIS A O 1
ATOM 626 N N . THR A 1 78 ? 5.576 3.304 -15.160 1.00 84.81 78 THR A N 1
ATOM 627 C CA . THR A 1 78 ? 5.481 2.427 -16.326 1.00 84.81 78 THR A CA 1
ATOM 628 C C . THR A 1 78 ? 4.925 3.182 -17.523 1.00 84.81 78 THR A C 1
ATOM 630 O O . THR A 1 78 ? 3.884 3.841 -17.459 1.00 84.81 78 THR A O 1
ATOM 633 N N . TYR A 1 79 ? 5.618 3.032 -18.645 1.00 90.62 79 TYR A N 1
ATOM 634 C CA . TYR A 1 79 ? 5.265 3.658 -19.908 1.00 90.62 79 TYR A CA 1
ATOM 635 C C . TYR A 1 79 ? 5.256 2.619 -21.025 1.00 90.62 79 TYR A C 1
ATOM 637 O O . TYR A 1 79 ? 5.968 1.613 -20.969 1.00 90.62 79 TYR A O 1
ATOM 645 N N . LEU A 1 80 ? 4.465 2.884 -22.059 1.00 91.38 80 LEU A N 1
ATOM 646 C CA . LEU A 1 80 ? 4.521 2.176 -23.328 1.00 91.38 80 LEU A CA 1
ATOM 647 C C . LEU A 1 80 ? 5.417 2.983 -24.264 1.00 91.38 80 LEU A C 1
ATOM 649 O O . LEU A 1 80 ? 5.012 4.035 -24.747 1.00 91.38 80 LEU A O 1
ATOM 653 N N . PHE A 1 81 ? 6.646 2.524 -24.481 1.00 94.38 81 PHE A N 1
ATOM 654 C CA . PHE A 1 81 ? 7.620 3.188 -25.342 1.00 94.38 81 PHE A CA 1
ATOM 655 C C . PHE A 1 81 ? 7.489 2.708 -26.783 1.00 94.38 81 PHE A C 1
ATOM 657 O O . PHE A 1 81 ? 7.579 1.508 -27.038 1.00 94.38 81 PHE A O 1
ATOM 664 N N . THR A 1 82 ? 7.391 3.639 -27.728 1.00 94.56 82 THR A N 1
ATOM 665 C CA . THR A 1 82 ? 7.487 3.341 -29.162 1.00 94.56 82 THR A CA 1
ATOM 666 C C . THR A 1 82 ? 8.851 3.769 -29.682 1.00 94.56 82 THR A C 1
ATOM 668 O O . THR A 1 82 ? 9.342 4.874 -29.407 1.00 94.56 82 THR A O 1
ATOM 671 N N . GLY A 1 83 ? 9.490 2.870 -30.418 1.00 94.44 83 GLY A N 1
ATOM 672 C CA . GLY A 1 83 ? 10.838 3.078 -30.911 1.00 94.44 83 GLY A CA 1
ATOM 673 C C . GLY A 1 83 ? 11.313 1.962 -31.820 1.00 94.44 83 GLY A C 1
ATOM 674 O O . GLY A 1 83 ? 10.564 1.066 -32.195 1.00 94.44 83 GLY A O 1
ATOM 675 N N . TYR A 1 84 ? 12.596 1.998 -32.144 1.00 93.88 84 TYR A N 1
ATOM 676 C CA . TYR A 1 84 ? 13.247 0.994 -32.980 1.00 93.88 84 TYR A CA 1
ATOM 677 C C . TYR A 1 84 ? 14.635 0.668 -32.441 1.00 93.88 84 TYR A C 1
ATOM 679 O O . TYR A 1 84 ? 15.249 1.459 -31.720 1.00 93.88 84 TYR A O 1
ATOM 687 N N . PHE A 1 85 ? 15.161 -0.494 -32.820 1.00 91.44 85 PHE A N 1
ATOM 688 C CA . PHE A 1 85 ? 16.546 -0.838 -32.517 1.00 91.44 85 PHE A CA 1
ATOM 689 C C . PHE A 1 85 ? 17.507 -0.183 -33.514 1.00 91.44 85 PHE A C 1
ATOM 691 O O . PHE A 1 85 ? 17.256 -0.130 -34.716 1.00 91.44 85 PHE A O 1
ATOM 698 N N . GLU A 1 86 ? 18.648 0.288 -33.023 1.00 89.31 86 GLU A N 1
ATOM 699 C CA . GLU A 1 86 ? 19.775 0.735 -33.834 1.00 89.31 86 GLU A CA 1
ATOM 700 C C . GLU A 1 86 ? 21.061 0.016 -33.419 1.00 89.31 86 GLU A C 1
ATOM 702 O O . GLU A 1 86 ? 21.242 -0.379 -32.266 1.00 89.31 86 GLU A O 1
ATOM 707 N N . VAL A 1 87 ? 21.979 -0.155 -34.372 1.00 87.88 87 VAL A N 1
ATOM 708 C CA . VAL A 1 87 ? 23.308 -0.698 -34.074 1.00 87.88 87 VAL A CA 1
ATOM 709 C C . VAL A 1 87 ? 24.119 0.362 -33.331 1.00 87.88 87 VAL A C 1
ATOM 711 O O . VAL A 1 87 ? 24.327 1.471 -33.848 1.00 87.88 87 VAL A O 1
ATOM 714 N N . GLY A 1 88 ? 24.607 0.006 -32.142 1.00 81.25 88 GLY A N 1
ATOM 715 C CA . GLY A 1 88 ? 25.396 0.868 -31.264 1.00 81.25 88 GLY A CA 1
ATOM 716 C C . GLY A 1 88 ? 26.647 1.424 -31.948 1.00 81.25 88 GLY A C 1
ATOM 717 O O . GLY A 1 88 ? 27.173 0.861 -32.908 1.00 81.25 88 GLY A O 1
ATOM 718 N N . SER A 1 89 ? 27.115 2.593 -31.506 1.00 74.56 89 SER A N 1
ATOM 719 C CA . SER A 1 89 ? 28.251 3.296 -32.127 1.00 74.56 89 SER A CA 1
ATOM 720 C C . SER A 1 89 ? 29.590 3.069 -31.448 1.00 74.56 89 SER A C 1
ATOM 722 O O . SER A 1 89 ? 30.610 3.408 -32.039 1.00 74.56 89 SER A O 1
ATOM 724 N N . ARG A 1 90 ? 29.597 2.513 -30.234 1.00 73.31 90 ARG A N 1
ATOM 725 C CA . ARG A 1 90 ? 30.808 2.263 -29.447 1.00 73.31 90 ARG A CA 1
ATOM 726 C C . ARG A 1 90 ? 30.661 0.986 -28.640 1.00 73.31 90 ARG A C 1
ATOM 728 O O . ARG A 1 90 ? 29.576 0.707 -28.133 1.00 73.31 90 ARG A O 1
ATOM 735 N N . ALA A 1 91 ? 31.778 0.296 -28.423 1.00 66.31 91 ALA A N 1
ATOM 736 C CA . ALA A 1 91 ? 31.828 -0.966 -27.681 1.00 66.31 91 ALA A CA 1
ATOM 737 C C . ALA A 1 91 ? 31.193 -0.899 -26.286 1.00 66.31 91 ALA A C 1
ATOM 739 O O . ALA A 1 91 ? 30.487 -1.810 -25.864 1.00 66.31 91 ALA A O 1
ATOM 740 N N . ARG A 1 92 ? 31.386 0.224 -25.591 1.00 65.81 92 ARG A N 1
ATOM 741 C CA . ARG A 1 92 ? 30.907 0.419 -24.216 1.00 65.81 92 ARG A CA 1
ATOM 742 C C . ARG A 1 92 ? 29.385 0.464 -24.051 1.00 65.81 92 ARG A C 1
ATOM 744 O O . ARG A 1 92 ? 28.926 0.484 -22.919 1.00 65.81 92 ARG A O 1
ATOM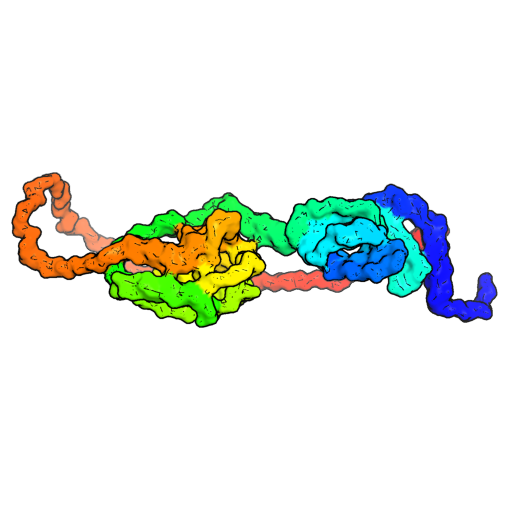 751 N N . PHE A 1 93 ? 28.618 0.548 -25.138 1.00 65.19 93 PHE A N 1
ATOM 752 C CA . PHE A 1 93 ? 27.162 0.676 -25.066 1.00 65.19 93 PHE A CA 1
ATOM 753 C C . PHE A 1 93 ? 26.401 -0.485 -25.722 1.00 65.19 93 PHE A C 1
ATOM 755 O O . PHE A 1 93 ? 25.211 -0.348 -26.001 1.00 65.19 93 PHE A O 1
ATOM 762 N N . GLY A 1 94 ? 27.087 -1.601 -25.983 1.00 69.44 94 GLY A N 1
ATOM 763 C CA . GLY A 1 94 ? 26.495 -2.786 -26.596 1.00 69.44 94 GLY A CA 1
ATOM 764 C C . GLY A 1 94 ? 26.275 -2.668 -28.107 1.00 69.44 94 GLY A C 1
ATOM 765 O O . GLY A 1 94 ? 26.379 -1.596 -28.708 1.00 69.44 94 GLY A O 1
ATOM 766 N N . ALA A 1 95 ? 25.990 -3.813 -28.730 1.00 77.94 95 ALA A N 1
ATOM 767 C CA . ALA A 1 95 ? 25.803 -3.908 -30.177 1.00 77.94 95 ALA A CA 1
ATOM 768 C C . ALA A 1 95 ? 24.447 -3.364 -30.649 1.00 77.94 95 ALA A C 1
ATOM 770 O O . ALA A 1 95 ? 24.359 -2.844 -31.759 1.00 77.94 95 ALA A O 1
ATOM 771 N N . LEU A 1 96 ? 23.410 -3.453 -29.814 1.00 84.75 96 LEU A N 1
ATOM 772 C CA . LEU A 1 96 ? 22.057 -2.985 -30.107 1.00 84.75 96 LEU A CA 1
ATOM 773 C C . LEU A 1 96 ? 21.595 -2.012 -29.027 1.00 84.75 96 LEU A C 1
ATOM 775 O O . LEU A 1 96 ? 21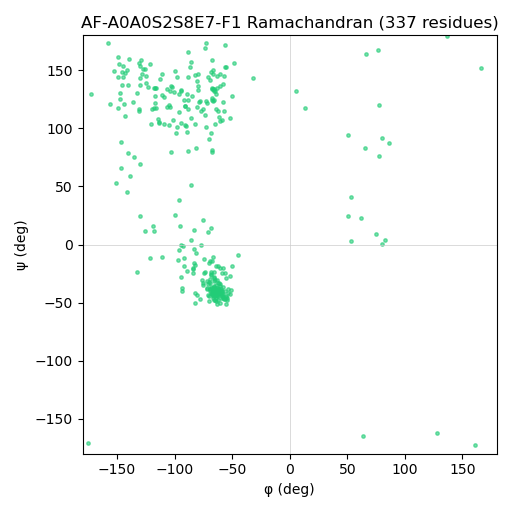.827 -2.238 -27.842 1.00 84.75 96 LEU A O 1
ATOM 779 N N . GLN A 1 97 ? 20.927 -0.946 -29.454 1.00 87.31 97 GLN A N 1
ATOM 780 C CA . GLN A 1 97 ? 20.286 0.028 -28.580 1.00 87.31 97 GLN A CA 1
ATOM 781 C C . GLN A 1 97 ? 18.862 0.253 -29.037 1.00 87.31 97 GLN A C 1
ATOM 783 O O . GLN A 1 97 ? 18.619 0.417 -30.230 1.00 87.31 97 GLN A O 1
ATOM 788 N N . PHE A 1 98 ? 17.934 0.310 -28.095 1.00 92.12 98 PHE A N 1
ATOM 789 C CA . PHE A 1 98 ? 16.584 0.747 -28.398 1.00 92.12 98 PHE A CA 1
ATOM 790 C C . PHE A 1 98 ? 16.518 2.271 -28.350 1.00 92.12 98 PHE A C 1
ATOM 792 O O . PHE A 1 98 ? 16.944 2.883 -27.368 1.00 92.12 98 PHE A O 1
ATOM 799 N N . LYS A 1 99 ? 16.001 2.893 -29.407 1.00 93.75 99 LYS A N 1
ATOM 800 C CA . LYS A 1 99 ? 15.805 4.336 -29.491 1.00 93.75 99 LYS A CA 1
ATOM 801 C C . LYS A 1 99 ? 14.315 4.647 -29.437 1.00 93.75 99 LYS A C 1
ATOM 803 O O . LYS A 1 99 ? 13.612 4.483 -30.432 1.00 93.75 99 LYS A O 1
ATOM 808 N N . ALA A 1 100 ? 13.867 5.123 -28.281 1.00 94.81 100 ALA A N 1
ATOM 809 C CA . ALA A 1 100 ? 12.497 5.563 -28.067 1.00 94.81 100 ALA A CA 1
ATOM 810 C C . ALA A 1 100 ? 12.297 6.974 -28.642 1.00 94.81 100 ALA A C 1
ATOM 812 O O . ALA A 1 100 ? 13.112 7.873 -28.405 1.00 94.81 100 ALA A O 1
ATOM 813 N N . HIS A 1 101 ? 11.213 7.170 -29.393 1.00 94.12 101 HIS A N 1
ATOM 814 C CA . HIS A 1 101 ? 10.822 8.475 -29.944 1.00 94.12 101 HIS A CA 1
ATOM 815 C C . HIS A 1 101 ? 9.434 8.938 -29.500 1.00 94.12 101 HIS A C 1
ATOM 817 O O . HIS A 1 101 ? 9.097 10.100 -29.702 1.00 94.12 101 HIS A O 1
ATOM 823 N N . SER A 1 102 ? 8.643 8.069 -28.881 1.00 92.94 102 SER A N 1
ATOM 824 C CA . SER A 1 102 ? 7.424 8.453 -28.175 1.00 92.94 102 SER A CA 1
ATOM 825 C C . SER A 1 102 ? 7.177 7.504 -27.014 1.00 92.94 102 SER A C 1
ATOM 827 O O . SER A 1 102 ? 7.740 6.407 -26.952 1.00 92.94 102 SER A O 1
ATOM 829 N N . PHE A 1 103 ? 6.347 7.942 -26.080 1.00 93.56 103 PHE A N 1
ATOM 830 C CA . PHE A 1 103 ? 5.852 7.098 -25.012 1.00 93.56 103 PHE A CA 1
ATOM 831 C C . PHE A 1 103 ? 4.443 7.532 -24.621 1.00 93.56 103 PHE A C 1
ATOM 833 O O . PHE A 1 103 ? 4.080 8.696 -24.793 1.00 93.56 103 PHE A O 1
ATOM 840 N N . GLU A 1 104 ? 3.684 6.605 -24.053 1.00 87.81 104 GLU A N 1
ATOM 841 C CA . GLU A 1 104 ? 2.397 6.886 -23.425 1.00 87.81 104 GLU A CA 1
ATOM 842 C C . GLU A 1 104 ? 2.426 6.401 -21.969 1.00 87.81 104 GLU A C 1
ATOM 844 O O . GLU A 1 104 ? 2.937 5.306 -21.699 1.00 87.81 104 GLU A O 1
ATOM 849 N N . PRO A 1 105 ? 1.932 7.196 -21.004 1.00 82.56 105 PRO A N 1
ATOM 850 C CA . PRO A 1 105 ? 1.804 6.738 -19.628 1.00 82.56 105 PRO A CA 1
ATOM 851 C C . PRO A 1 105 ? 0.730 5.651 -19.561 1.00 82.56 105 PRO A C 1
ATOM 853 O O . PRO A 1 105 ? -0.411 5.875 -19.955 1.00 82.56 105 PRO A O 1
ATOM 856 N N . VAL A 1 106 ? 1.087 4.477 -19.040 1.00 74.12 106 VAL A N 1
ATOM 857 C CA . VAL A 1 106 ? 0.130 3.366 -18.878 1.00 74.12 106 VAL A CA 1
ATOM 858 C C . VAL A 1 106 ? -0.518 3.413 -17.482 1.00 74.12 106 VAL A C 1
ATOM 860 O O . VAL A 1 106 ? -1.586 2.848 -17.273 1.00 74.12 106 VAL A O 1
ATOM 863 N N . GLY A 1 107 ? 0.093 4.122 -16.523 1.00 58.06 107 GLY A N 1
ATOM 864 C CA . GLY A 1 107 ? -0.345 4.224 -15.124 1.00 58.06 107 GLY A CA 1
ATOM 865 C C . GLY A 1 107 ? 0.792 3.886 -14.149 1.00 58.06 107 GLY A C 1
ATOM 866 O O . GLY A 1 107 ? 1.957 3.926 -14.539 1.00 58.06 107 GLY A O 1
ATOM 867 N N . GLY A 1 108 ? 0.469 3.577 -12.883 1.00 56.84 108 GLY A N 1
ATOM 868 C CA . GLY A 1 108 ? 1.458 3.219 -11.843 1.00 56.84 108 GLY A CA 1
ATOM 869 C C . GLY A 1 108 ? 2.360 2.031 -12.222 1.00 56.84 108 GLY A C 1
ATOM 870 O O . GLY A 1 108 ? 2.127 1.386 -13.235 1.00 56.84 108 GLY A O 1
ATOM 871 N N . SER A 1 109 ? 3.399 1.730 -11.432 1.00 57.28 109 SER A N 1
ATOM 872 C CA . SER A 1 109 ? 4.370 0.656 -11.743 1.00 57.28 109 SER A CA 1
ATOM 873 C C . SER A 1 109 ? 3.706 -0.678 -12.130 1.00 57.28 109 SER A C 1
ATOM 875 O O . SER A 1 109 ? 2.588 -0.960 -11.695 1.00 57.28 109 SER A O 1
ATOM 877 N N . PHE A 1 110 ? 4.391 -1.554 -12.879 1.00 53.75 110 PHE A N 1
ATOM 878 C CA . PHE A 1 110 ? 3.869 -2.895 -13.208 1.00 53.75 110 PHE A CA 1
ATOM 879 C C . PHE A 1 110 ? 3.404 -3.658 -11.971 1.00 53.75 110 PHE A C 1
ATOM 881 O O . PHE A 1 110 ? 2.360 -4.303 -11.995 1.00 53.75 110 PHE A O 1
ATOM 888 N N . VAL A 1 111 ? 4.154 -3.523 -10.877 1.00 56.75 111 VAL A N 1
ATOM 889 C CA . VAL A 1 111 ? 3.796 -4.058 -9.563 1.00 56.75 111 VAL A CA 1
ATOM 890 C C . VAL A 1 111 ? 2.455 -3.494 -9.099 1.00 56.75 111 VAL A C 1
ATOM 892 O O . VAL A 1 111 ? 1.600 -4.257 -8.676 1.00 56.75 111 VAL A O 1
ATOM 895 N N . THR A 1 112 ? 2.227 -2.187 -9.237 1.00 57.38 112 THR A N 1
ATOM 896 C CA . THR A 1 112 ? 0.951 -1.546 -8.888 1.00 57.38 112 THR A CA 1
ATOM 897 C C . THR A 1 112 ? -0.190 -2.033 -9.781 1.00 57.38 112 THR A C 1
ATOM 899 O O . THR A 1 112 ? -1.268 -2.313 -9.270 1.00 57.38 112 THR A O 1
ATOM 902 N N . MET A 1 113 ? 0.022 -2.191 -11.091 1.00 58.31 113 MET A N 1
ATOM 903 C CA . MET A 1 113 ? -1.009 -2.710 -12.002 1.00 58.31 113 MET A CA 1
ATOM 904 C C . MET A 1 113 ? -1.338 -4.178 -11.723 1.00 58.31 113 MET A C 1
ATOM 906 O O . MET A 1 113 ? -2.507 -4.554 -11.693 1.00 58.31 113 MET A O 1
ATOM 910 N N . GLN A 1 114 ? -0.320 -5.008 -11.483 1.00 58.19 114 GLN A N 1
ATOM 911 C CA . GLN A 1 114 ? -0.485 -6.413 -11.125 1.00 58.19 114 GLN A CA 1
ATOM 912 C C . GLN A 1 114 ? -1.161 -6.549 -9.760 1.00 58.19 114 GLN A C 1
ATOM 914 O O . GLN A 1 114 ? -2.056 -7.377 -9.607 1.00 58.19 114 GLN A O 1
ATOM 919 N N . GLN A 1 115 ? -0.795 -5.699 -8.796 1.00 61.56 115 GLN A N 1
ATOM 920 C CA . GLN A 1 115 ? -1.453 -5.631 -7.497 1.00 61.56 115 GLN A CA 1
ATOM 921 C C . GLN A 1 115 ? -2.907 -5.188 -7.634 1.00 61.56 115 GLN A C 1
ATOM 923 O O . GLN A 1 115 ? -3.784 -5.843 -7.093 1.00 61.56 115 GLN A O 1
ATOM 928 N N . GLN A 1 116 ? -3.196 -4.149 -8.416 1.00 62.31 116 GLN A N 1
ATOM 929 C CA . GLN A 1 116 ? -4.565 -3.709 -8.675 1.00 62.31 116 GLN A CA 1
ATOM 930 C C . GLN A 1 116 ? -5.387 -4.788 -9.377 1.00 62.31 116 GLN A C 1
ATOM 932 O O . GLN A 1 116 ? -6.525 -5.004 -8.987 1.00 62.31 116 GLN A O 1
ATOM 937 N N . ALA A 1 117 ? -4.832 -5.493 -10.364 1.00 59.28 117 ALA A N 1
ATOM 938 C CA . ALA A 1 117 ? -5.521 -6.580 -11.054 1.00 59.28 117 ALA A CA 1
ATOM 939 C C . ALA A 1 117 ? -5.769 -7.788 -10.136 1.00 59.28 117 ALA A C 1
ATOM 941 O O . ALA A 1 117 ? -6.860 -8.352 -10.153 1.00 59.28 117 ALA A O 1
ATOM 942 N N . ALA A 1 118 ? -4.792 -8.169 -9.309 1.00 59.19 118 ALA A N 1
ATOM 943 C CA . ALA A 1 118 ? -4.922 -9.276 -8.365 1.00 59.19 118 ALA A CA 1
ATOM 944 C C . ALA A 1 118 ? -5.874 -8.935 -7.212 1.00 59.19 118 ALA A C 1
ATOM 946 O O . ALA A 1 118 ? -6.762 -9.725 -6.906 1.00 59.19 118 ALA A O 1
ATOM 947 N N . THR A 1 119 ? -5.768 -7.739 -6.632 1.00 63.22 119 THR A N 1
ATOM 948 C CA . THR A 1 119 ? -6.737 -7.241 -5.654 1.00 63.22 119 THR A CA 1
ATOM 949 C C . THR A 1 119 ? -8.120 -7.133 -6.283 1.00 63.22 119 THR A C 1
ATOM 951 O O . THR A 1 119 ? -9.090 -7.566 -5.677 1.00 63.22 119 THR A O 1
ATOM 954 N N . LYS A 1 120 ? -8.237 -6.627 -7.514 1.00 65.69 120 LYS A N 1
ATOM 955 C CA . LYS A 1 120 ? -9.505 -6.606 -8.247 1.00 65.69 120 LYS A CA 1
ATOM 956 C C . LYS A 1 120 ? -10.055 -8.018 -8.434 1.00 65.69 120 LYS A C 1
ATOM 958 O O . LYS A 1 120 ? -11.236 -8.205 -8.214 1.00 65.69 120 LYS A O 1
ATOM 963 N N . GLY A 1 121 ? -9.222 -9.017 -8.719 1.00 63.12 121 GLY A N 1
ATOM 964 C CA . GLY A 1 121 ? -9.629 -10.425 -8.737 1.00 63.12 121 GLY A CA 1
ATOM 965 C C . GLY A 1 121 ? -10.109 -10.946 -7.376 1.00 63.12 121 GLY A C 1
ATOM 966 O O . GLY A 1 121 ? -11.080 -11.691 -7.329 1.00 63.12 121 GLY A O 1
ATOM 967 N N . ILE A 1 122 ? -9.488 -10.528 -6.267 1.00 67.00 122 ILE A N 1
ATOM 968 C CA . ILE A 1 122 ? -9.953 -10.843 -4.902 1.00 67.00 122 ILE A CA 1
ATOM 969 C C . ILE A 1 122 ? -11.303 -10.162 -4.617 1.00 67.00 122 ILE A C 1
ATOM 971 O O . ILE A 1 122 ? -12.194 -10.783 -4.047 1.00 67.00 122 ILE A O 1
ATOM 975 N N . ILE A 1 123 ? -11.469 -8.908 -5.045 1.00 64.69 123 ILE A N 1
ATOM 976 C CA . ILE A 1 123 ? -12.692 -8.115 -4.860 1.00 64.69 123 ILE A CA 1
ATOM 977 C C . ILE A 1 123 ? -13.836 -8.631 -5.750 1.00 64.69 123 ILE A C 1
ATOM 979 O O . ILE A 1 123 ? -14.970 -8.719 -5.297 1.00 64.69 123 ILE A O 1
ATOM 983 N N . GLU A 1 124 ? -13.567 -8.949 -7.017 1.00 62.84 124 GLU A N 1
ATOM 984 C CA . GLU A 1 124 ? -14.561 -9.382 -8.009 1.00 62.84 124 GLU A CA 1
ATOM 985 C C . GLU A 1 124 ? -14.858 -10.881 -7.936 1.00 62.84 124 GLU A C 1
ATOM 987 O O . GLU A 1 124 ? -15.943 -11.298 -8.328 1.00 62.84 124 GLU A O 1
ATOM 992 N N . GLY A 1 125 ? -13.932 -11.697 -7.424 1.00 58.12 125 GLY A N 1
ATOM 993 C CA . GLY A 1 125 ? -14.026 -13.159 -7.381 1.00 58.12 125 GLY A CA 1
ATOM 994 C C . GLY A 1 125 ? -15.093 -13.740 -6.446 1.00 58.12 125 GLY A C 1
ATOM 995 O O . GLY A 1 125 ? -15.028 -14.927 -6.149 1.00 58.12 125 GLY A O 1
ATOM 996 N N . GLU A 1 126 ? -16.046 -12.939 -5.962 1.00 49.41 126 GLU A N 1
ATOM 997 C CA . GLU A 1 126 ? -17.164 -13.358 -5.099 1.00 49.41 126 GLU A CA 1
ATOM 998 C C . GLU A 1 126 ? -16.772 -14.199 -3.863 1.00 49.41 126 GLU A C 1
ATOM 1000 O O . GLU A 1 126 ? -17.605 -14.887 -3.278 1.00 49.41 126 GLU A O 1
ATOM 1005 N N . LEU A 1 127 ? -15.540 -14.085 -3.362 1.00 46.12 127 LEU A N 1
ATOM 1006 C CA . LEU A 1 127 ? -15.193 -14.495 -1.996 1.00 46.12 127 LEU A CA 1
ATOM 1007 C C . LEU A 1 127 ? -15.493 -13.337 -1.036 1.00 46.12 127 LEU A C 1
ATOM 1009 O O . LEU A 1 127 ? -14.649 -12.903 -0.259 1.00 46.12 127 LEU A O 1
ATOM 1013 N N . PHE A 1 128 ? -16.712 -12.795 -1.105 1.00 49.75 128 PHE A N 1
ATOM 1014 C CA . PHE A 1 128 ? -17.145 -11.801 -0.134 1.00 49.75 128 PHE A CA 1
ATOM 1015 C C . PHE A 1 128 ? -17.417 -12.486 1.211 1.00 49.75 128 PHE A C 1
ATOM 1017 O O . PHE A 1 128 ? -18.471 -13.070 1.435 1.00 49.75 128 PHE A O 1
ATOM 1024 N N . ASN A 1 129 ? -16.435 -12.333 2.104 1.00 50.09 129 ASN A N 1
ATOM 1025 C CA . ASN A 1 129 ? -16.630 -11.630 3.369 1.00 50.09 129 ASN A CA 1
ATOM 1026 C C . ASN A 1 129 ? -17.613 -12.345 4.321 1.00 50.09 129 ASN A C 1
ATOM 1028 O O . ASN A 1 129 ? -18.803 -12.035 4.387 1.00 50.09 129 ASN A O 1
ATOM 1032 N N . LYS A 1 130 ? -17.074 -13.332 5.057 1.00 53.03 130 LYS A N 1
ATOM 1033 C CA . LYS A 1 130 ? -17.811 -14.191 6.002 1.00 53.03 130 LYS A CA 1
ATOM 1034 C C . LYS A 1 130 ? -18.642 -13.385 7.015 1.00 53.03 130 LYS A C 1
ATOM 1036 O O . LYS A 1 130 ? -19.658 -13.908 7.467 1.00 53.03 130 LYS A O 1
ATOM 1041 N N . TYR A 1 131 ? -18.238 -12.149 7.341 1.00 57.94 131 TYR A N 1
ATOM 1042 C CA . TYR A 1 131 ? -18.905 -11.284 8.319 1.00 57.94 131 TYR A CA 1
ATOM 1043 C C . TYR A 1 131 ? -19.198 -9.862 7.807 1.00 57.94 131 TYR A C 1
ATOM 1045 O O . TYR A 1 131 ? -19.319 -8.954 8.628 1.00 57.94 131 TYR A O 1
ATOM 1053 N N . LYS A 1 132 ? -19.323 -9.626 6.487 1.00 69.50 132 LYS A N 1
ATOM 1054 C CA . LYS A 1 132 ? -19.479 -8.259 5.938 1.00 69.50 132 LYS A CA 1
ATOM 1055 C C . LYS A 1 132 ? -20.609 -7.499 6.614 1.00 69.50 132 LYS A C 1
ATOM 1057 O O . LYS A 1 132 ? -21.777 -7.814 6.400 1.00 69.50 132 LYS A O 1
ATOM 1062 N N . ASP A 1 133 ? -20.254 -6.502 7.419 1.00 67.44 133 ASP A N 1
ATOM 1063 C CA . ASP A 1 133 ? -21.170 -5.751 8.281 1.00 67.44 133 ASP A CA 1
ATOM 1064 C C . ASP A 1 133 ? -22.052 -6.599 9.240 1.00 67.44 133 ASP A C 1
ATOM 1066 O O . ASP A 1 133 ? -22.833 -6.031 10.012 1.00 67.44 133 ASP A O 1
ATOM 1070 N N . ASP A 1 134 ? -21.896 -7.929 9.282 1.00 77.50 134 ASP A N 1
ATOM 1071 C CA . ASP A 1 134 ? -22.569 -8.832 10.217 1.00 77.50 134 ASP A CA 1
ATOM 1072 C C . ASP A 1 134 ? -21.752 -8.985 11.502 1.00 77.50 134 ASP A C 1
ATOM 1074 O O . ASP A 1 134 ? -21.041 -9.958 11.747 1.00 77.50 134 ASP A O 1
ATOM 1078 N N . PHE A 1 135 ? -21.903 -7.980 12.359 1.00 84.31 135 PHE A N 1
ATOM 1079 C CA . PHE A 1 135 ? -21.371 -7.966 13.721 1.00 84.31 135 PHE A CA 1
ATOM 1080 C C . PHE A 1 135 ? -22.458 -8.317 14.751 1.00 84.31 135 PHE A C 1
ATOM 1082 O O . PHE A 1 135 ? -22.377 -7.909 15.911 1.00 84.31 135 PHE A O 1
ATOM 1089 N N . SER A 1 136 ? -23.503 -9.051 14.349 1.00 83.06 136 SER A N 1
ATOM 1090 C CA . SER A 1 136 ? -24.624 -9.401 15.233 1.00 83.06 136 SER A CA 1
ATOM 1091 C C . SER A 1 136 ? -24.183 -10.219 16.455 1.00 83.06 136 SER A C 1
ATOM 1093 O O . SER A 1 136 ? -24.697 -10.003 17.554 1.00 83.06 136 SER A O 1
ATOM 1095 N N . GLY A 1 137 ? -23.166 -11.075 16.298 1.00 83.25 137 GLY A N 1
ATOM 1096 C CA . GLY A 1 137 ? -22.579 -11.879 17.377 1.00 83.25 137 GLY A CA 1
ATOM 1097 C C . GLY A 1 137 ? -21.967 -11.068 18.527 1.00 83.25 137 GLY A C 1
ATOM 1098 O O . GLY A 1 137 ? -21.856 -11.582 19.640 1.00 83.25 137 GLY A O 1
ATOM 1099 N N . PHE A 1 138 ? -21.636 -9.793 18.292 1.00 86.75 138 PHE A N 1
ATOM 1100 C CA . PHE A 1 138 ? -21.099 -8.889 19.312 1.00 86.75 138 PHE A CA 1
ATOM 1101 C C . PHE A 1 138 ? -22.190 -8.267 20.194 1.00 86.75 138 PHE A C 1
ATOM 1103 O O . PHE A 1 138 ? -21.891 -7.770 21.279 1.00 86.75 138 PHE A O 1
ATOM 1110 N N . PHE A 1 139 ? -23.460 -8.291 19.780 1.00 85.94 139 PHE A N 1
ATOM 1111 C CA . PHE A 1 139 ? -24.509 -7.555 20.480 1.00 85.94 139 PHE A CA 1
ATOM 1112 C C . PHE A 1 139 ? -24.739 -8.058 21.910 1.00 85.94 139 PHE A C 1
ATOM 1114 O O . PHE A 1 139 ? -25.187 -9.182 22.139 1.00 85.94 139 PHE A O 1
ATOM 1121 N N . GLY A 1 140 ? -24.476 -7.192 22.892 1.00 80.56 140 GLY A N 1
ATOM 1122 C CA . GLY A 1 140 ? -24.664 -7.488 24.310 1.00 80.56 140 GLY A CA 1
ATOM 1123 C C . GLY A 1 140 ? -23.603 -8.408 24.923 1.00 80.56 140 GLY A C 1
ATOM 1124 O O . GLY A 1 140 ? -23.791 -8.823 26.068 1.00 80.56 140 GLY A O 1
ATOM 1125 N N . GLN A 1 141 ? -22.509 -8.716 24.212 1.00 86.81 141 GLN A N 1
ATOM 1126 C CA . GLN A 1 141 ? -21.421 -9.541 24.747 1.00 86.81 141 GLN A CA 1
ATOM 1127 C C . GLN A 1 141 ? -20.712 -8.822 25.899 1.00 86.81 141 GLN A C 1
ATOM 1129 O O . GLN A 1 141 ? -20.247 -7.699 25.710 1.00 86.81 141 GLN A O 1
ATOM 1134 N N . PRO A 1 142 ? -20.596 -9.417 27.098 1.00 87.19 142 PRO A N 1
ATOM 1135 C CA . PRO A 1 142 ? -20.007 -8.736 28.250 1.00 87.19 142 PRO A CA 1
ATOM 1136 C C . PRO A 1 142 ? -18.499 -8.499 28.093 1.00 87.19 142 PRO A C 1
ATOM 1138 O O . PRO A 1 142 ? -17.995 -7.496 28.598 1.00 87.19 142 PRO A O 1
ATOM 1141 N N . TYR A 1 143 ? -17.809 -9.373 27.355 1.00 92.69 143 TYR A N 1
ATOM 1142 C CA . TYR A 1 143 ? -16.370 -9.315 27.115 1.00 92.69 143 TYR A CA 1
ATOM 1143 C C . TYR A 1 143 ? -16.068 -9.307 25.616 1.00 92.69 143 TYR A C 1
ATOM 1145 O O . TYR A 1 143 ? -16.795 -9.924 24.842 1.00 92.69 143 TYR A O 1
ATOM 1153 N N . CYS A 1 144 ? -15.022 -8.584 25.224 1.00 94.69 144 CYS A N 1
ATOM 1154 C CA . CYS A 1 144 ? -14.522 -8.541 23.855 1.00 94.69 144 CYS A CA 1
ATOM 1155 C C . CYS A 1 144 ? -13.010 -8.298 23.873 1.00 94.69 144 CYS A C 1
ATOM 1157 O O . CYS A 1 144 ? -12.559 -7.243 24.325 1.00 94.69 144 CYS A O 1
ATOM 1159 N N . LYS A 1 145 ? -12.237 -9.252 23.360 1.00 96.62 145 LYS A N 1
ATOM 1160 C CA . LYS A 1 145 ? -10.794 -9.143 23.160 1.00 96.62 145 LYS A CA 1
ATOM 1161 C C . LYS A 1 145 ? -10.503 -8.595 21.764 1.00 96.62 145 LYS A C 1
ATOM 1163 O O . LYS A 1 145 ? -10.866 -9.197 20.755 1.00 96.62 145 LYS A O 1
ATOM 1168 N N . VAL A 1 146 ? -9.843 -7.446 21.709 1.00 97.62 146 VAL A N 1
ATOM 1169 C CA . VAL A 1 146 ? -9.517 -6.712 20.485 1.00 97.62 146 VAL A CA 1
ATOM 1170 C C . VAL A 1 146 ? -8.030 -6.849 20.187 1.00 97.62 146 VAL A C 1
ATOM 1172 O O . VAL A 1 146 ? -7.195 -6.375 20.958 1.00 97.62 146 VAL A O 1
ATOM 1175 N N . GLY A 1 147 ? -7.694 -7.435 19.041 1.00 97.69 147 GLY A N 1
ATOM 1176 C CA . GLY A 1 147 ? -6.331 -7.426 18.516 1.00 97.69 147 GLY A CA 1
ATOM 1177 C C . GLY A 1 147 ? -6.057 -6.123 17.775 1.00 97.69 147 GLY A C 1
ATOM 1178 O O . GLY A 1 147 ? -6.527 -5.937 16.656 1.00 97.69 147 GLY A O 1
ATOM 1179 N N . LEU A 1 148 ? -5.312 -5.202 18.381 1.00 96.75 148 LEU A N 1
ATOM 1180 C CA . LEU A 1 148 ? -4.997 -3.905 17.788 1.00 96.75 148 LEU A CA 1
ATOM 1181 C C . LEU A 1 148 ? -3.689 -3.982 16.994 1.00 96.75 148 LEU A C 1
ATOM 1183 O O . LEU A 1 148 ? -2.602 -3.943 17.565 1.00 96.75 148 LEU A O 1
ATOM 1187 N N . VAL A 1 149 ? -3.789 -4.054 15.669 1.00 96.31 149 VAL A N 1
ATOM 1188 C CA . VAL A 1 149 ? -2.646 -4.057 14.749 1.00 96.31 149 VAL A CA 1
ATOM 1189 C C . VAL A 1 149 ? -2.328 -2.615 14.357 1.00 96.31 149 VAL A C 1
ATOM 1191 O O . VAL A 1 149 ? -3.016 -2.000 13.537 1.00 96.31 149 VAL A O 1
ATOM 1194 N N . THR A 1 150 ? -1.293 -2.037 14.968 1.00 93.69 150 THR A N 1
ATOM 1195 C CA . THR A 1 150 ? -0.864 -0.664 14.666 1.00 93.69 150 THR A CA 1
ATOM 1196 C C . THR A 1 150 ? 0.592 -0.396 15.054 1.00 93.69 150 THR A C 1
ATOM 1198 O O . THR A 1 150 ? 1.263 -1.229 15.660 1.00 93.69 150 THR A O 1
ATOM 1201 N N . SER A 1 151 ? 1.106 0.784 14.699 1.00 89.62 151 SER A N 1
ATOM 1202 C CA . SER A 1 151 ? 2.433 1.231 15.131 1.00 89.62 151 SER A CA 1
ATOM 1203 C C . SER A 1 151 ? 2.400 1.772 16.566 1.00 89.62 151 SER A C 1
ATOM 1205 O O . SER A 1 151 ? 1.521 2.586 16.878 1.00 89.62 151 SER A O 1
ATOM 1207 N N . PRO A 1 152 ? 3.387 1.420 17.418 1.00 76.25 152 PRO A N 1
ATOM 1208 C CA . PRO A 1 152 ? 3.462 1.863 18.814 1.00 76.25 152 PRO A CA 1
ATOM 1209 C C . PRO A 1 152 ? 3.633 3.381 18.981 1.00 76.25 152 PRO A C 1
ATOM 1211 O O . PRO A 1 152 ? 3.366 3.915 20.050 1.00 76.25 152 PRO A O 1
ATOM 1214 N N . VAL A 1 153 ? 4.067 4.092 17.935 1.00 67.44 153 VAL A N 1
ATOM 1215 C CA . VAL A 1 153 ? 4.308 5.551 17.966 1.00 67.44 153 VAL A CA 1
ATOM 1216 C C . VAL A 1 153 ? 3.071 6.346 17.511 1.00 67.44 153 VAL A C 1
ATOM 1218 O O . VAL A 1 153 ? 3.085 7.575 17.462 1.00 67.44 153 VAL A O 1
ATOM 1221 N N . SER A 1 154 ? 1.984 5.669 17.134 1.00 66.12 154 SER A N 1
ATOM 1222 C CA . SER A 1 154 ? 0.821 6.324 16.536 1.00 66.12 154 SER A CA 1
ATOM 1223 C C . SER A 1 154 ? -0.120 6.937 17.581 1.00 66.12 154 SER A C 1
ATOM 1225 O O . SER A 1 154 ? -0.358 6.372 18.647 1.00 66.12 154 SER A O 1
ATOM 1227 N N . LYS A 1 155 ? -0.747 8.072 17.236 1.00 80.75 155 LYS A N 1
ATOM 1228 C CA . LYS A 1 155 ? -1.870 8.627 18.018 1.00 80.75 155 LYS A CA 1
ATOM 1229 C C . LYS A 1 155 ? -3.087 7.691 18.048 1.00 80.75 155 LYS A C 1
ATOM 1231 O O . LYS A 1 155 ? -3.918 7.817 18.939 1.00 80.75 155 LYS A O 1
ATOM 1236 N N . ALA A 1 156 ? -3.160 6.731 17.121 1.00 85.81 156 ALA A N 1
ATOM 1237 C CA . ALA A 1 156 ? -4.293 5.822 17.004 1.00 85.81 156 ALA A CA 1
ATOM 1238 C C . ALA A 1 156 ? -4.513 4.977 18.258 1.00 85.81 156 ALA A C 1
ATOM 1240 O O . ALA A 1 156 ? -5.664 4.739 18.602 1.00 85.81 156 ALA A O 1
ATOM 1241 N N . ILE A 1 157 ? -3.450 4.557 18.955 1.00 90.44 157 ILE A N 1
ATOM 1242 C CA . ILE A 1 157 ? -3.596 3.780 20.196 1.00 90.44 157 ILE A CA 1
ATOM 1243 C C . ILE A 1 157 ? -4.374 4.602 21.228 1.00 90.44 157 ILE A C 1
ATOM 1245 O O . ILE A 1 157 ? -5.392 4.146 21.741 1.00 90.44 157 ILE A O 1
ATOM 1249 N N . ALA A 1 158 ? -3.956 5.850 21.460 1.00 88.94 158 ALA A N 1
ATOM 1250 C CA . ALA A 1 158 ? -4.628 6.746 22.396 1.00 88.94 158 ALA A CA 1
ATOM 1251 C C . ALA A 1 158 ? -6.073 7.064 21.968 1.00 88.94 158 ALA A C 1
ATOM 1253 O O . ALA A 1 158 ? -6.967 7.093 22.815 1.00 88.94 158 ALA A O 1
ATOM 1254 N N . ASP A 1 159 ? -6.311 7.261 20.666 1.00 90.38 159 ASP A N 1
ATOM 1255 C CA . ASP A 1 159 ? -7.648 7.520 20.119 1.00 90.38 159 ASP A CA 1
ATOM 1256 C C . ASP A 1 159 ? -8.601 6.333 20.340 1.00 90.38 159 ASP A C 1
ATOM 1258 O O . ASP A 1 159 ? -9.759 6.530 20.713 1.00 90.38 159 ASP A O 1
ATOM 1262 N N . VAL A 1 160 ? -8.118 5.104 20.130 1.00 93.56 160 VAL A N 1
ATOM 1263 C CA . VAL A 1 160 ? -8.887 3.866 20.328 1.00 93.56 160 VAL A CA 1
ATOM 1264 C C . VAL A 1 160 ? -9.136 3.618 21.817 1.00 93.56 160 VAL A C 1
ATOM 1266 O O . VAL A 1 160 ? -10.281 3.422 22.229 1.00 93.56 160 VAL A O 1
ATOM 1269 N N . GLU A 1 161 ? -8.101 3.709 22.654 1.00 92.62 161 GLU A N 1
ATOM 1270 C CA . GLU A 1 161 ? -8.224 3.515 24.103 1.00 92.62 161 GLU A CA 1
ATOM 1271 C C . GLU A 1 161 ? -9.187 4.515 24.754 1.00 92.62 161 GLU A C 1
ATOM 1273 O O . GLU A 1 161 ? -9.939 4.155 25.661 1.00 92.62 161 GLU A O 1
ATOM 1278 N N . ALA A 1 162 ? -9.193 5.775 24.307 1.00 93.19 162 ALA A N 1
ATOM 1279 C CA . ALA A 1 162 ? -10.104 6.793 24.826 1.00 93.19 162 ALA A CA 1
ATOM 1280 C C . ALA A 1 162 ? -11.580 6.438 24.584 1.00 93.19 162 ALA A C 1
ATOM 1282 O O . ALA A 1 162 ? -12.442 6.772 25.402 1.00 93.19 162 ALA A O 1
ATOM 1283 N N . VAL A 1 163 ? -11.882 5.753 23.478 1.00 94.81 163 VAL A N 1
ATOM 1284 C CA . VAL A 1 163 ? -13.232 5.269 23.174 1.00 94.81 163 VAL A CA 1
ATOM 1285 C C . VAL A 1 163 ? -13.550 4.021 23.989 1.00 94.81 163 VAL A C 1
ATOM 1287 O O . VAL A 1 163 ? -14.600 3.970 24.629 1.00 94.81 163 VAL A O 1
ATOM 1290 N N . PHE A 1 164 ? -12.635 3.053 24.044 1.00 95.06 164 PHE A N 1
ATOM 1291 C CA . PHE A 1 164 ? -12.852 1.804 24.777 1.00 95.06 164 PHE A CA 1
ATOM 1292 C C . PHE A 1 164 ? -12.995 1.995 26.285 1.00 95.06 164 PHE A C 1
ATOM 1294 O O . PHE A 1 164 ? -13.802 1.308 26.899 1.00 95.06 164 PHE A O 1
ATOM 1301 N N . LYS A 1 165 ? -12.350 3.004 26.883 1.00 91.94 165 LYS A N 1
ATOM 1302 C CA . LYS A 1 165 ? -12.546 3.361 28.304 1.00 91.94 165 LYS A CA 1
ATOM 1303 C C . LYS A 1 165 ? -13.995 3.694 28.673 1.00 91.94 165 LYS A C 1
ATOM 1305 O O . LYS A 1 165 ? -14.345 3.637 29.848 1.00 91.94 165 LYS A O 1
ATOM 1310 N N . LYS A 1 166 ? -14.847 4.033 27.699 1.00 88.88 166 LYS A N 1
ATOM 1311 C CA . LYS A 1 166 ? -16.273 4.314 27.930 1.00 88.88 166 LYS A CA 1
ATOM 1312 C C . LYS A 1 166 ? -17.094 3.048 28.196 1.00 88.88 166 LYS A C 1
ATOM 1314 O O . LYS A 1 166 ? -18.240 3.164 28.622 1.00 88.88 166 LYS A O 1
ATOM 1319 N N . ARG A 1 167 ? -16.536 1.858 27.941 1.00 87.44 167 ARG A N 1
ATOM 1320 C CA . ARG A 1 167 ? -17.217 0.573 28.095 1.00 87.44 167 ARG A CA 1
ATOM 1321 C C . ARG A 1 167 ? -16.306 -0.449 28.780 1.00 87.44 167 ARG A C 1
ATOM 1323 O O . ARG A 1 167 ? -15.234 -0.771 28.285 1.00 87.44 167 ARG A O 1
ATOM 1330 N N . SER A 1 168 ? -16.753 -1.008 29.900 1.00 88.56 168 SER A N 1
ATOM 1331 C CA . SER A 1 168 ? -16.045 -2.108 30.563 1.00 88.56 168 SER A CA 1
ATOM 1332 C C . SER A 1 168 ? -16.078 -3.399 29.730 1.00 88.56 168 SER A C 1
ATOM 1334 O O . SER A 1 168 ? -16.933 -3.576 28.863 1.00 88.56 168 SER A O 1
ATOM 1336 N N . GLY A 1 169 ? -15.134 -4.308 29.990 1.00 90.81 169 GLY A N 1
ATOM 1337 C CA . GLY A 1 169 ? -15.084 -5.627 29.346 1.00 90.81 169 GLY A CA 1
ATOM 1338 C C . GLY A 1 169 ? -14.434 -5.657 27.960 1.00 90.81 169 GLY A C 1
ATOM 1339 O O . GLY A 1 169 ? -14.416 -6.711 27.338 1.00 90.81 169 GLY A O 1
ATOM 1340 N N . ILE A 1 170 ? -13.892 -4.536 27.475 1.00 95.25 170 ILE A N 1
ATOM 1341 C CA . ILE A 1 170 ? -13.034 -4.532 26.285 1.00 95.25 170 ILE A CA 1
ATOM 1342 C C . ILE A 1 170 ? -11.581 -4.708 26.731 1.00 95.25 170 ILE A C 1
ATOM 1344 O O . ILE A 1 170 ? -11.055 -3.874 27.471 1.00 95.25 170 ILE A O 1
ATOM 1348 N N . GLU A 1 171 ? -10.943 -5.781 26.276 1.00 95.19 171 GLU A N 1
ATOM 1349 C CA . GLU A 1 171 ? -9.510 -6.031 26.440 1.00 95.19 171 GLU A CA 1
ATOM 1350 C C . GLU A 1 171 ? -8.802 -5.733 25.118 1.00 95.19 171 GLU A C 1
ATOM 1352 O O . GLU A 1 171 ? -9.295 -6.113 24.060 1.00 95.19 171 GLU A O 1
ATOM 1357 N N . VAL A 1 172 ? -7.660 -5.048 25.160 1.00 95.50 172 VAL A N 1
ATOM 1358 C CA . VAL A 1 172 ? -6.886 -4.716 23.957 1.00 95.50 172 VAL A CA 1
ATOM 1359 C C . VAL A 1 172 ? -5.526 -5.387 24.031 1.00 95.50 172 VAL A C 1
ATOM 1361 O O . VAL A 1 172 ? -4.748 -5.109 24.942 1.00 95.50 172 VAL A O 1
ATOM 1364 N N . GLU A 1 173 ? -5.218 -6.212 23.036 1.00 96.38 173 GLU A N 1
ATOM 1365 C CA . GLU A 1 173 ? -3.888 -6.774 22.828 1.00 96.38 173 GLU A CA 1
ATOM 1366 C C . GLU A 1 173 ? -3.218 -6.064 21.650 1.00 96.38 173 GLU A C 1
ATOM 1368 O O . GLU A 1 173 ? -3.741 -6.042 20.536 1.00 96.38 173 GLU A O 1
ATOM 1373 N N . LEU A 1 174 ? -2.071 -5.432 21.900 1.00 95.38 174 LEU A N 1
ATOM 1374 C CA . LEU A 1 174 ? -1.365 -4.638 20.898 1.00 95.38 174 LEU A CA 1
ATOM 1375 C C . LEU A 1 174 ? -0.402 -5.509 20.080 1.00 95.38 174 LEU A C 1
ATOM 1377 O O . LEU A 1 174 ? 0.620 -5.967 20.590 1.00 95.38 174 LEU A O 1
ATOM 1381 N N . PHE A 1 175 ? -0.661 -5.611 18.779 1.00 96.25 175 PHE A N 1
ATOM 1382 C CA . PHE A 1 175 ? 0.229 -6.217 17.791 1.00 96.25 175 PHE A CA 1
ATOM 1383 C C . PHE A 1 175 ? 1.008 -5.114 17.079 1.00 96.25 175 PHE A C 1
ATOM 1385 O O . PHE A 1 175 ? 0.526 -4.462 16.149 1.00 96.25 175 PHE A O 1
ATOM 1392 N N . GLN A 1 176 ? 2.223 -4.865 17.567 1.00 93.81 176 GLN A N 1
ATOM 1393 C CA . GLN A 1 176 ? 3.053 -3.764 17.089 1.00 93.81 176 GLN A CA 1
ATOM 1394 C C . GLN A 1 176 ? 3.593 -4.044 15.686 1.00 93.81 176 GLN A C 1
ATOM 1396 O O . GLN A 1 176 ? 4.339 -5.000 15.478 1.00 93.81 176 GLN A O 1
ATOM 1401 N N . VAL A 1 177 ? 3.276 -3.162 14.738 1.00 93.44 177 VAL A N 1
ATOM 1402 C CA . VAL A 1 177 ? 3.724 -3.277 13.344 1.00 93.44 177 VAL A CA 1
ATOM 1403 C C . VAL A 1 177 ? 4.321 -1.980 12.811 1.00 93.44 177 VAL A C 1
ATOM 1405 O O . VAL A 1 177 ? 4.013 -0.874 13.260 1.00 93.44 177 VAL A O 1
ATOM 1408 N N . LYS A 1 178 ? 5.166 -2.100 11.788 1.00 90.88 178 LYS A N 1
ATOM 1409 C CA . LYS A 1 178 ? 5.636 -0.967 10.990 1.00 90.88 178 LYS A CA 1
ATOM 1410 C C . LYS A 1 178 ? 4.627 -0.693 9.874 1.00 90.88 178 LYS A C 1
ATOM 1412 O O . LYS A 1 178 ? 4.562 -1.440 8.904 1.00 90.88 178 LYS A O 1
ATOM 1417 N N . LEU A 1 179 ? 3.881 0.410 9.977 1.00 87.19 179 LEU A N 1
ATOM 1418 C CA . LEU A 1 179 ? 2.819 0.793 9.021 1.00 87.19 179 LEU A CA 1
ATOM 1419 C C . LEU A 1 179 ? 3.328 1.263 7.643 1.00 87.19 179 LEU A C 1
ATOM 1421 O O . LEU A 1 179 ? 2.564 1.790 6.847 1.00 87.19 179 LEU A O 1
ATOM 1425 N N . ASN A 1 180 ? 4.615 1.087 7.360 1.00 85.88 180 ASN A N 1
ATOM 1426 C CA . ASN A 1 180 ? 5.242 1.303 6.059 1.00 85.88 180 ASN A CA 1
ATOM 1427 C C . ASN A 1 180 ? 5.856 0.008 5.490 1.00 85.88 180 ASN A C 1
ATOM 1429 O O . ASN A 1 180 ? 6.622 0.064 4.533 1.00 85.88 180 ASN A O 1
ATOM 1433 N N . SER A 1 181 ? 5.549 -1.150 6.082 1.00 90.50 181 SER A N 1
ATOM 1434 C CA . SER A 1 181 ? 6.066 -2.457 5.677 1.00 90.50 181 SER A CA 1
ATOM 1435 C C . SER A 1 181 ? 4.924 -3.462 5.543 1.00 90.50 181 SER A C 1
ATOM 1437 O O . SER A 1 181 ? 4.276 -3.809 6.529 1.00 90.50 181 SER A O 1
ATOM 1439 N N . VAL A 1 182 ? 4.720 -3.956 4.319 1.00 90.31 182 VAL A N 1
ATOM 1440 C CA . VAL A 1 182 ? 3.735 -5.003 3.995 1.00 90.31 182 VAL A CA 1
ATOM 1441 C C . VAL A 1 182 ? 3.957 -6.247 4.856 1.00 90.31 182 VAL A C 1
ATOM 1443 O O . VAL A 1 182 ? 3.041 -6.693 5.539 1.00 90.31 182 VAL A O 1
ATOM 1446 N N . GLU A 1 183 ? 5.191 -6.756 4.899 1.00 93.12 183 GLU A N 1
ATOM 1447 C CA . GLU A 1 183 ? 5.560 -7.943 5.682 1.00 93.12 183 GLU A CA 1
ATOM 1448 C C . GLU A 1 183 ? 5.242 -7.776 7.174 1.00 93.12 183 GLU A C 1
ATOM 1450 O O . GLU A 1 183 ? 4.684 -8.677 7.800 1.00 93.12 183 GLU A O 1
ATOM 1455 N N . SER A 1 184 ? 5.534 -6.599 7.741 1.00 94.94 184 SER A N 1
ATOM 1456 C CA . SER A 1 184 ? 5.247 -6.328 9.150 1.00 94.94 184 SER A CA 1
ATOM 1457 C C . SER A 1 184 ? 3.749 -6.319 9.443 1.00 94.94 184 SER A C 1
ATOM 1459 O O . SER A 1 184 ? 3.348 -6.839 10.480 1.00 94.94 184 SER A O 1
ATOM 1461 N N . ILE A 1 185 ? 2.934 -5.733 8.561 1.00 95.25 185 ILE A N 1
ATOM 1462 C CA . ILE A 1 185 ? 1.475 -5.689 8.721 1.00 95.25 185 ILE A CA 1
ATOM 1463 C C . ILE A 1 185 ? 0.896 -7.101 8.621 1.00 95.25 185 ILE A C 1
ATOM 1465 O O . ILE A 1 185 ? 0.141 -7.507 9.499 1.00 95.25 185 ILE A O 1
ATOM 1469 N N . VAL A 1 186 ? 1.294 -7.867 7.602 1.00 95.81 186 VAL A N 1
ATOM 1470 C CA . VAL A 1 186 ? 0.849 -9.254 7.394 1.00 95.81 186 VAL A CA 1
ATOM 1471 C C . VAL A 1 186 ? 1.193 -10.134 8.599 1.00 95.81 186 VAL A C 1
ATOM 1473 O O . VAL A 1 186 ? 0.333 -10.852 9.101 1.00 95.81 186 VAL A O 1
ATOM 1476 N N . SER A 1 187 ? 2.420 -10.032 9.116 1.00 96.12 187 SER A N 1
ATOM 1477 C CA . SER A 1 187 ? 2.845 -10.750 10.324 1.00 96.12 187 SER A CA 1
ATOM 1478 C C . SER A 1 187 ? 1.991 -10.383 11.545 1.00 96.12 187 SER A C 1
ATOM 1480 O O . SER A 1 187 ? 1.550 -11.267 12.277 1.00 96.12 187 SER A O 1
ATOM 1482 N N . GLY A 1 188 ? 1.676 -9.096 11.727 1.00 96.31 188 GLY A N 1
ATOM 1483 C CA . GLY A 1 188 ? 0.793 -8.641 12.804 1.00 96.31 188 GLY A CA 1
ATOM 1484 C C . GLY A 1 188 ? -0.640 -9.162 12.684 1.00 96.31 188 GLY A C 1
ATOM 1485 O O . GLY A 1 188 ? -1.225 -9.540 13.695 1.00 96.31 188 GLY A O 1
ATOM 1486 N N . ILE A 1 189 ? -1.189 -9.234 11.466 1.00 95.75 189 ILE A N 1
ATOM 1487 C CA . ILE A 1 189 ? -2.517 -9.820 11.218 1.00 95.75 189 ILE A CA 1
ATOM 1488 C C . ILE A 1 189 ? -2.521 -11.301 11.608 1.00 95.75 189 ILE A C 1
ATOM 1490 O O . ILE A 1 189 ? -3.408 -11.729 12.344 1.00 95.75 189 ILE A O 1
ATOM 1494 N N . TYR A 1 190 ? -1.520 -12.077 11.179 1.00 95.44 190 TYR A N 1
ATOM 1495 C CA . TYR A 1 190 ? -1.437 -13.497 11.530 1.00 95.44 190 TYR A CA 1
ATOM 1496 C C . TYR A 1 190 ? -1.251 -13.721 13.032 1.00 95.44 190 TYR A C 1
ATOM 1498 O O . TYR A 1 190 ? -1.960 -14.539 13.611 1.00 95.44 190 TYR A O 1
ATOM 1506 N N . ALA A 1 191 ? -0.379 -12.950 13.685 1.00 95.56 191 ALA A N 1
ATOM 1507 C CA . ALA A 1 191 ? -0.200 -13.030 15.133 1.00 95.56 191 ALA A CA 1
ATOM 1508 C C . ALA A 1 191 ? -1.502 -12.713 15.893 1.00 95.56 191 ALA A C 1
ATOM 1510 O O . ALA A 1 191 ? -1.846 -13.399 16.856 1.00 95.56 191 ALA A O 1
ATOM 1511 N N . ALA A 1 192 ? -2.265 -11.717 15.432 1.00 95.31 192 ALA A N 1
ATOM 1512 C CA . ALA A 1 192 ? -3.565 -11.392 16.010 1.00 95.31 192 ALA A CA 1
ATOM 1513 C C . ALA A 1 192 ? -4.593 -12.516 15.805 1.00 95.31 192 ALA A C 1
ATOM 1515 O O . ALA A 1 192 ? -5.374 -12.803 16.716 1.00 95.31 192 ALA A O 1
ATOM 1516 N N . CYS A 1 193 ? -4.551 -13.194 14.652 1.00 92.12 193 CYS A N 1
ATOM 1517 C CA . CYS A 1 193 ? -5.384 -14.365 14.393 1.00 92.12 193 CYS A CA 1
ATOM 1518 C C . CYS A 1 193 ? -5.071 -15.529 15.348 1.00 92.12 193 CYS A C 1
ATOM 1520 O O . CYS A 1 193 ? -5.981 -16.215 15.810 1.00 92.12 193 CYS A O 1
ATOM 1522 N N . GLU A 1 194 ? -3.794 -15.748 15.664 1.00 93.19 194 GLU A N 1
ATOM 1523 C CA . GLU A 1 194 ? -3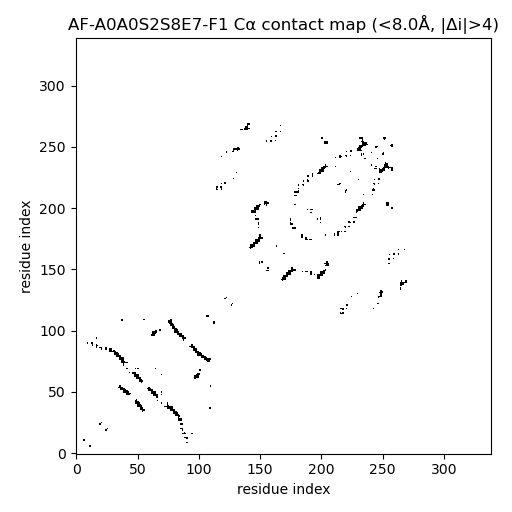.348 -16.824 16.559 1.00 93.19 194 GLU A CA 1
ATOM 1524 C C . GLU A 1 194 ? -3.668 -16.555 18.040 1.00 93.19 194 GLU A C 1
ATOM 1526 O O . GLU A 1 194 ? -3.819 -17.497 18.817 1.00 93.19 194 GLU A O 1
ATOM 1531 N N . SER A 1 195 ? -3.834 -15.288 18.438 1.00 90.88 195 SER A N 1
ATOM 1532 C CA . SER A 1 195 ? -4.095 -14.894 19.835 1.00 90.88 195 SER A CA 1
ATOM 1533 C C . SER A 1 195 ? -5.571 -14.998 20.265 1.00 90.88 195 SER A C 1
ATOM 1535 O O . SER A 1 195 ? -5.957 -14.502 21.329 1.00 90.88 195 SER A O 1
ATOM 1537 N N . LEU A 1 196 ? -6.417 -15.652 19.456 1.00 86.00 196 LEU A N 1
ATOM 1538 C CA . LEU A 1 196 ? -7.842 -15.872 19.747 1.00 86.00 196 LEU A CA 1
ATOM 1539 C C . LEU A 1 196 ? -8.588 -14.564 20.079 1.00 86.00 196 LEU A C 1
ATOM 1541 O O . LEU A 1 196 ? -9.380 -14.511 21.019 1.00 86.00 196 LEU A O 1
ATOM 1545 N N . CYS A 1 197 ? -8.297 -13.488 19.346 1.00 93.81 197 CYS A N 1
ATOM 1546 C CA . CYS A 1 197 ? -9.048 -12.240 19.475 1.00 93.81 197 CYS A CA 1
ATOM 1547 C C . CYS A 1 197 ? -10.480 -12.428 18.950 1.00 93.81 197 CYS A C 1
ATOM 1549 O O . CYS A 1 197 ? -10.694 -13.163 17.989 1.00 93.81 197 CYS A O 1
ATOM 1551 N N . ASP A 1 198 ? -11.449 -11.719 19.529 1.00 94.31 198 ASP A N 1
ATOM 1552 C CA . ASP A 1 198 ? -12.828 -11.715 19.022 1.00 94.31 198 ASP A CA 1
ATOM 1553 C C . ASP A 1 198 ? -12.946 -10.863 17.755 1.00 94.31 198 ASP A C 1
ATOM 1555 O O . ASP A 1 198 ? -13.737 -11.150 16.861 1.00 94.31 198 ASP A O 1
ATOM 1559 N N . VAL A 1 199 ? -12.142 -9.801 17.677 1.00 95.62 199 VAL A N 1
ATOM 1560 C CA . VAL A 1 199 ? -12.081 -8.876 16.546 1.00 95.62 199 VAL A CA 1
ATOM 1561 C C . VAL A 1 199 ? -10.670 -8.320 16.409 1.00 95.62 199 VAL A C 1
ATOM 1563 O O . VAL A 1 199 ? -9.984 -8.065 17.402 1.00 95.62 199 VAL A O 1
ATOM 1566 N N . ILE A 1 200 ? -10.233 -8.112 15.174 1.00 96.94 200 ILE A N 1
ATOM 1567 C CA . ILE A 1 200 ? -8.954 -7.478 14.861 1.00 96.94 200 ILE A CA 1
ATOM 1568 C C . ILE A 1 200 ? -9.232 -6.070 14.343 1.00 96.94 200 ILE A C 1
ATOM 1570 O O . ILE A 1 200 ? -10.092 -5.853 13.495 1.00 96.94 200 ILE A O 1
ATOM 1574 N N . MET A 1 201 ? -8.487 -5.094 14.845 1.00 96.62 201 MET A N 1
ATOM 1575 C CA . MET A 1 201 ? -8.546 -3.715 14.387 1.00 96.62 201 MET A CA 1
ATOM 1576 C C . MET A 1 201 ? -7.218 -3.315 13.766 1.00 96.62 201 MET A C 1
ATOM 1578 O O . MET A 1 201 ? -6.201 -3.253 14.456 1.00 96.62 201 MET A O 1
ATOM 1582 N N . ILE A 1 202 ? -7.237 -2.987 12.477 1.00 95.38 202 ILE A N 1
ATOM 1583 C CA . ILE A 1 202 ? -6.075 -2.449 11.767 1.00 95.38 202 ILE A CA 1
ATOM 1584 C C . ILE A 1 202 ? -6.272 -0.943 11.640 1.00 95.38 202 ILE A C 1
ATOM 1586 O O . ILE A 1 202 ? -7.111 -0.467 10.873 1.00 95.38 202 ILE A O 1
ATOM 1590 N N . VAL A 1 203 ? -5.516 -0.170 12.415 1.00 93.38 203 VAL A N 1
ATOM 1591 C CA . VAL A 1 203 ? -5.720 1.282 12.509 1.00 93.38 203 VAL A CA 1
ATOM 1592 C C . VAL A 1 203 ? -4.440 2.055 12.257 1.00 93.38 203 VAL A C 1
ATOM 1594 O O . VAL A 1 203 ? -3.333 1.612 12.578 1.00 93.38 203 VAL A O 1
ATOM 1597 N N . ARG A 1 204 ? -4.597 3.270 11.733 1.00 88.06 204 ARG A N 1
ATOM 1598 C CA . ARG A 1 204 ? -3.497 4.205 11.507 1.00 88.06 204 ARG A CA 1
ATOM 1599 C C . ARG A 1 204 ? -3.862 5.593 12.028 1.00 88.06 204 ARG A C 1
ATOM 1601 O O . ARG A 1 204 ? -4.907 6.137 11.698 1.00 88.06 204 ARG A O 1
ATOM 1608 N N . GLY A 1 205 ? -2.974 6.189 12.825 1.00 75.06 205 GLY A N 1
ATOM 1609 C CA . GLY A 1 205 ? -3.194 7.500 13.444 1.00 75.06 205 GLY A CA 1
ATOM 1610 C C . GLY A 1 205 ? -2.244 8.555 12.901 1.00 75.06 205 GLY A C 1
ATOM 1611 O O . GLY A 1 205 ? -1.082 8.579 13.303 1.00 75.06 205 GLY A O 1
ATOM 1612 N N . GLY A 1 206 ? -2.749 9.441 12.040 1.00 66.62 206 GLY A N 1
ATOM 1613 C CA . GLY A 1 206 ? -1.957 10.494 11.395 1.00 66.62 206 GLY A CA 1
ATOM 1614 C C . GLY A 1 206 ? -0.893 9.969 10.414 1.00 66.62 206 GLY A C 1
ATOM 1615 O O . GLY A 1 206 ? -0.551 8.787 10.402 1.00 66.62 206 GLY A O 1
ATOM 1616 N N . GLY A 1 207 ? -0.376 10.859 9.563 1.00 60.88 207 GLY A N 1
ATOM 1617 C CA . GLY A 1 207 ? 0.695 10.565 8.601 1.00 60.88 207 GLY A CA 1
ATOM 1618 C C . GLY A 1 207 ? 0.443 11.169 7.216 1.00 60.88 207 GLY A C 1
ATOM 1619 O O . GLY A 1 207 ? -0.562 11.845 7.003 1.00 60.88 207 GLY A O 1
ATOM 1620 N N . LYS A 1 208 ? 1.380 10.966 6.284 1.00 56.09 208 LYS A N 1
ATOM 1621 C CA . LYS A 1 208 ? 1.298 11.488 4.906 1.00 56.09 208 LYS A CA 1
ATOM 1622 C C . LYS A 1 208 ? 0.515 10.525 4.013 1.00 56.09 208 LYS A C 1
ATOM 1624 O O . LYS A 1 208 ? 0.458 9.332 4.296 1.00 56.09 208 LYS A O 1
ATOM 1629 N N . GLU A 1 209 ? -0.057 10.996 2.908 1.00 55.44 209 GLU A N 1
ATOM 1630 C CA . GLU A 1 209 ? -0.772 10.111 1.967 1.00 55.44 209 GLU A CA 1
ATOM 1631 C C . GLU A 1 209 ? 0.095 8.943 1.460 1.00 55.44 209 GLU A C 1
ATOM 1633 O O . GLU A 1 209 ? -0.395 7.840 1.237 1.00 55.44 209 GLU A O 1
ATOM 1638 N N . THR A 1 210 ? 1.412 9.145 1.395 1.00 51.78 210 THR A N 1
ATOM 1639 C CA . THR A 1 210 ? 2.398 8.122 1.024 1.00 51.78 210 THR A CA 1
ATOM 1640 C C . THR A 1 210 ? 2.357 6.866 1.894 1.00 51.78 210 THR A C 1
ATOM 1642 O O . THR A 1 210 ? 2.745 5.801 1.423 1.00 51.78 210 THR A O 1
ATOM 1645 N N . ASP A 1 211 ? 1.863 6.948 3.134 1.00 64.50 211 ASP A N 1
ATOM 1646 C CA . ASP A 1 211 ? 1.820 5.784 4.027 1.00 64.50 211 ASP A CA 1
ATOM 1647 C C . ASP A 1 211 ? 0.555 4.917 3.824 1.00 64.50 211 ASP A C 1
ATOM 1649 O O . ASP A 1 211 ? 0.371 3.934 4.535 1.00 64.50 211 ASP A O 1
ATOM 1653 N N . PHE A 1 212 ? -0.316 5.238 2.852 1.00 74.50 212 PHE A N 1
ATOM 1654 C CA . PHE A 1 212 ? -1.451 4.377 2.472 1.00 74.50 212 PHE A CA 1
ATOM 1655 C C . PHE A 1 212 ? -1.079 3.270 1.479 1.00 74.50 212 PHE A C 1
ATOM 1657 O O . PHE A 1 21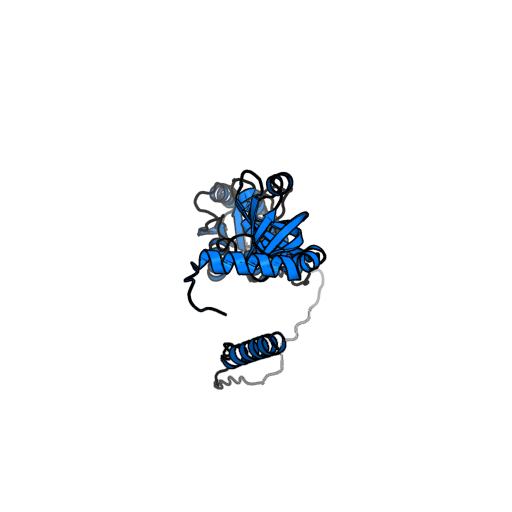2 ? -1.794 2.275 1.385 1.00 74.50 212 PHE A O 1
ATOM 1664 N N . GLY A 1 213 ? 0.036 3.409 0.749 1.00 78.31 213 GLY A N 1
ATOM 1665 C CA . GLY A 1 213 ? 0.388 2.503 -0.352 1.00 78.31 213 GLY A CA 1
ATOM 1666 C C . GLY A 1 213 ? 0.495 1.033 0.066 1.00 78.31 213 GLY A C 1
ATOM 1667 O O . GLY A 1 213 ? 0.043 0.152 -0.658 1.00 78.31 213 GLY A O 1
ATOM 1668 N N . VAL A 1 214 ? 1.001 0.764 1.272 1.00 86.25 214 VAL A N 1
ATOM 1669 C CA . VAL A 1 214 ? 1.144 -0.607 1.791 1.00 86.25 214 VAL A CA 1
ATOM 1670 C C . VAL A 1 214 ? -0.189 -1.318 2.023 1.00 86.25 214 VAL A C 1
ATOM 1672 O O . VAL A 1 214 ? -0.237 -2.539 1.963 1.00 86.25 214 VAL A O 1
ATOM 1675 N N . PHE A 1 215 ? -1.282 -0.581 2.226 1.00 88.44 215 PHE A N 1
ATOM 1676 C CA . PHE A 1 215 ? -2.625 -1.147 2.396 1.00 88.44 215 PHE A CA 1
ATOM 1677 C C . PHE A 1 215 ? -3.317 -1.453 1.057 1.00 88.44 215 PHE A C 1
ATOM 1679 O O . PHE A 1 215 ? -4.413 -2.010 1.041 1.00 88.44 215 PHE A O 1
ATOM 1686 N N . ASN A 1 216 ? -2.679 -1.113 -0.070 1.00 84.25 216 ASN A N 1
ATOM 1687 C CA . ASN A 1 216 ? -3.096 -1.526 -1.412 1.00 84.25 216 ASN A CA 1
ATOM 1688 C C . ASN A 1 216 ? -2.392 -2.801 -1.907 1.00 84.25 216 ASN A C 1
ATOM 1690 O O . ASN A 1 216 ? -2.667 -3.256 -3.015 1.00 84.25 216 ASN A O 1
ATOM 1694 N N . SER A 1 217 ? -1.493 -3.381 -1.105 1.00 85.12 217 SER A N 1
ATOM 1695 C CA . SER A 1 217 ? -0.781 -4.605 -1.475 1.00 85.12 217 SER A CA 1
ATOM 1696 C C . SER A 1 217 ? -1.709 -5.824 -1.468 1.00 85.12 217 SER A C 1
ATOM 1698 O O . SER A 1 217 ? -2.588 -5.968 -0.611 1.00 85.12 217 SER A O 1
ATOM 1700 N N . VAL A 1 218 ? -1.460 -6.736 -2.408 1.00 84.31 218 VAL A N 1
ATOM 1701 C CA . VAL A 1 218 ? -2.184 -8.010 -2.535 1.00 84.31 218 VAL A CA 1
ATOM 1702 C C . VAL A 1 218 ? -1.945 -8.894 -1.321 1.00 84.31 218 VAL A C 1
ATOM 1704 O O . VAL A 1 218 ? -2.844 -9.602 -0.890 1.00 84.31 218 VAL A O 1
ATOM 1707 N N . GLU A 1 219 ? -0.748 -8.856 -0.746 1.00 87.31 219 GLU A N 1
ATOM 1708 C CA . GLU A 1 219 ? -0.373 -9.641 0.424 1.00 87.31 219 GLU A CA 1
ATOM 1709 C C . GLU A 1 219 ? -1.172 -9.212 1.660 1.00 87.31 219 GLU A C 1
ATOM 1711 O O . GLU A 1 219 ? -1.692 -10.071 2.371 1.00 87.31 219 GLU A O 1
ATOM 1716 N N . VAL A 1 220 ? -1.339 -7.900 1.884 1.00 91.38 220 VAL A N 1
ATOM 1717 C CA . VAL A 1 220 ? -2.204 -7.384 2.962 1.00 91.38 220 VAL A CA 1
ATOM 1718 C C . VAL A 1 220 ? -3.662 -7.755 2.697 1.00 91.38 220 VAL A C 1
ATOM 1720 O O . VAL A 1 220 ? -4.322 -8.291 3.582 1.00 91.38 220 VAL A O 1
ATOM 1723 N N . ALA A 1 221 ? -4.152 -7.529 1.475 1.00 88.12 221 ALA A N 1
ATOM 1724 C CA . ALA A 1 221 ? -5.502 -7.910 1.061 1.00 88.12 221 ALA A CA 1
ATOM 1725 C C . ALA A 1 221 ? -5.782 -9.409 1.278 1.00 88.12 221 ALA A C 1
ATOM 1727 O O . ALA A 1 221 ? -6.823 -9.783 1.814 1.00 88.12 221 ALA A O 1
ATOM 1728 N N . THR A 1 222 ? -4.826 -10.266 0.918 1.00 85.56 222 THR A N 1
ATOM 1729 C CA . THR A 1 222 ? -4.912 -11.722 1.079 1.00 85.56 222 THR A CA 1
ATOM 1730 C C . THR A 1 222 ? -4.919 -12.113 2.552 1.00 85.56 222 THR A C 1
ATOM 1732 O O . THR A 1 222 ? -5.724 -12.952 2.942 1.00 85.56 222 THR A O 1
ATOM 1735 N N . ALA A 1 223 ? -4.069 -11.496 3.378 1.00 91.12 223 ALA A N 1
ATOM 1736 C CA . ALA A 1 223 ? -4.033 -11.758 4.815 1.00 91.12 223 ALA A CA 1
ATOM 1737 C C . ALA A 1 223 ? -5.348 -11.362 5.505 1.00 91.12 223 ALA A C 1
ATOM 1739 O O . ALA A 1 223 ? -5.849 -12.119 6.332 1.00 91.12 223 ALA A O 1
ATOM 1740 N N . ILE A 1 224 ? -5.936 -10.218 5.129 1.00 90.62 224 ILE A N 1
ATOM 1741 C CA . ILE A 1 224 ? -7.252 -9.793 5.629 1.00 90.62 224 ILE A CA 1
ATOM 1742 C C . ILE A 1 224 ? -8.325 -10.796 5.200 1.00 90.62 224 ILE A C 1
ATOM 1744 O O . ILE A 1 224 ? -9.058 -11.304 6.041 1.00 90.62 224 ILE A O 1
ATOM 1748 N N . ASN A 1 225 ? -8.381 -11.138 3.910 1.00 85.62 225 ASN A N 1
ATOM 1749 C CA . ASN A 1 225 ? -9.384 -12.058 3.373 1.00 85.62 225 ASN A CA 1
ATOM 1750 C C . ASN A 1 225 ? -9.283 -13.483 3.953 1.00 85.62 225 ASN A C 1
ATOM 1752 O O . ASN A 1 225 ? -10.281 -14.189 4.053 1.00 85.62 225 ASN A O 1
ATOM 1756 N N . ALA A 1 226 ? -8.077 -13.925 4.316 1.00 86.31 226 ALA A N 1
ATOM 1757 C CA . ALA A 1 226 ? -7.839 -15.237 4.912 1.00 86.31 226 ALA A CA 1
ATOM 1758 C C . ALA A 1 226 ? -8.132 -15.289 6.423 1.00 86.31 226 ALA A C 1
ATOM 1760 O O . ALA A 1 226 ? -8.087 -16.373 7.011 1.00 86.31 226 ALA A O 1
ATOM 1761 N N . SER A 1 227 ? -8.409 -14.148 7.062 1.00 87.69 227 SER A N 1
ATOM 1762 C CA . SER A 1 227 ? -8.673 -14.089 8.497 1.00 87.69 227 SER A CA 1
ATOM 1763 C C . SER A 1 227 ? -9.964 -14.822 8.864 1.00 87.69 227 SER A C 1
ATOM 1765 O O . SER A 1 227 ? -11.021 -14.615 8.271 1.00 87.69 227 SER A O 1
ATOM 1767 N N . ALA A 1 228 ? -9.896 -15.666 9.896 1.00 85.69 228 ALA A N 1
ATOM 1768 C CA . ALA A 1 228 ? -11.076 -16.305 10.480 1.00 85.69 228 ALA A CA 1
ATOM 1769 C C . ALA A 1 228 ? -11.805 -15.404 11.498 1.00 85.69 228 ALA A C 1
ATOM 1771 O O . ALA A 1 228 ? -12.954 -15.690 11.857 1.00 85.69 228 ALA A O 1
ATOM 1772 N N . ILE A 1 229 ? -11.126 -14.349 11.960 1.00 90.56 229 ILE A N 1
ATOM 1773 C CA . ILE A 1 229 ? -11.598 -13.356 12.931 1.00 90.56 229 ILE A CA 1
ATOM 1774 C C . ILE A 1 229 ? -11.994 -12.085 12.166 1.00 90.56 229 ILE A C 1
ATOM 1776 O O . ILE A 1 229 ? -11.232 -11.671 11.288 1.00 90.56 229 ILE A O 1
ATOM 1780 N N . PRO A 1 230 ? -13.142 -11.454 12.476 1.00 92.06 230 PRO A N 1
ATOM 1781 C CA . PRO A 1 230 ? -13.571 -10.245 11.784 1.00 92.06 230 PRO A CA 1
ATOM 1782 C C . PRO A 1 230 ? -12.550 -9.112 11.946 1.00 92.06 230 PRO A C 1
ATOM 1784 O O . PRO A 1 230 ? -12.042 -8.859 13.043 1.00 92.06 230 PRO A O 1
ATOM 1787 N N . ILE A 1 231 ? -12.266 -8.417 10.848 1.00 94.12 231 ILE A N 1
ATOM 1788 C CA . ILE A 1 231 ? -11.323 -7.305 10.767 1.00 94.12 231 ILE A CA 1
ATOM 1789 C C . ILE A 1 231 ? -12.073 -5.992 10.533 1.00 94.12 231 ILE A C 1
ATOM 1791 O O . ILE A 1 231 ? -12.845 -5.843 9.586 1.00 94.12 231 ILE A O 1
ATOM 1795 N N . ILE A 1 232 ? -11.778 -5.001 11.375 1.00 94.88 232 ILE A N 1
ATOM 1796 C CA . ILE A 1 232 ? -12.225 -3.615 11.225 1.00 94.88 232 ILE A CA 1
ATOM 1797 C C . ILE A 1 232 ? -11.020 -2.749 10.844 1.00 94.88 232 ILE A C 1
ATOM 1799 O O . ILE A 1 232 ? -10.012 -2.737 11.556 1.00 94.88 232 ILE A O 1
ATOM 1803 N N . THR A 1 233 ? -11.117 -1.975 9.763 1.00 93.94 233 THR A N 1
ATOM 1804 C CA . THR A 1 233 ? -10.089 -0.991 9.401 1.00 93.94 233 THR A CA 1
ATOM 1805 C C . THR A 1 233 ? -10.453 0.418 9.865 1.00 93.94 233 THR A C 1
ATOM 1807 O O . THR A 1 233 ? -11.612 0.827 9.875 1.00 93.94 233 THR A O 1
ATOM 1810 N N . GLY A 1 234 ? -9.430 1.171 10.273 1.00 92.31 234 GLY A N 1
ATOM 1811 C CA . GLY A 1 234 ? -9.522 2.573 10.685 1.00 92.31 234 GLY A CA 1
ATOM 1812 C C . GLY A 1 234 ? -8.352 3.383 10.134 1.00 92.31 234 GLY A C 1
ATOM 1813 O O . GLY A 1 234 ? -7.545 3.890 10.918 1.00 92.31 234 GLY A O 1
ATOM 1814 N N . LEU A 1 235 ? -8.191 3.421 8.806 1.00 88.44 235 LEU A N 1
ATOM 1815 C CA . LEU A 1 235 ? -6.949 3.863 8.157 1.00 88.44 235 LEU A CA 1
ATOM 1816 C C . LEU A 1 235 ? -6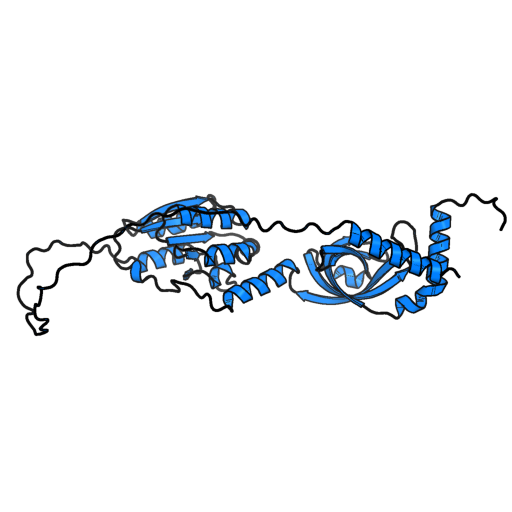.908 5.358 7.775 1.00 88.44 235 LEU A C 1
ATOM 1818 O O . LEU A 1 235 ? -5.836 5.956 7.905 1.00 88.44 235 LEU A O 1
ATOM 1822 N N . GLY A 1 236 ? -8.006 5.988 7.318 1.00 73.88 236 GLY A N 1
ATOM 1823 C CA . GLY A 1 236 ? -7.990 7.413 6.917 1.00 73.88 236 GLY A CA 1
ATOM 1824 C C . GLY A 1 236 ? -9.132 7.922 6.010 1.00 73.88 236 GLY A C 1
ATOM 1825 O O . GLY A 1 236 ? -10.114 7.228 5.790 1.00 73.88 236 GLY A O 1
ATOM 1826 N N . HIS A 1 237 ? -9.012 9.179 5.530 1.00 61.28 237 HIS A N 1
ATOM 1827 C CA . HIS A 1 237 ? -10.078 10.032 4.950 1.00 61.28 237 HIS A CA 1
ATOM 1828 C C . HIS A 1 237 ? -10.823 9.428 3.741 1.00 61.28 237 HIS A C 1
ATOM 1830 O O . HIS A 1 237 ? -10.215 8.869 2.834 1.00 61.28 237 HIS A O 1
ATOM 1836 N N . THR A 1 238 ? -12.128 9.729 3.662 1.00 50.41 238 THR A N 1
ATOM 1837 C CA . THR A 1 238 ? -13.136 9.352 2.642 1.00 50.41 238 THR A CA 1
ATOM 1838 C C . THR A 1 238 ? -12.755 9.470 1.157 1.00 50.41 238 THR A C 1
ATOM 1840 O O . THR A 1 238 ? -13.540 9.039 0.320 1.00 50.41 238 THR A O 1
ATOM 1843 N N . ALA A 1 239 ? -11.615 10.070 0.799 1.00 54.91 239 ALA A N 1
ATOM 1844 C CA . ALA A 1 239 ? -11.222 10.275 -0.596 1.00 54.91 239 ALA A CA 1
ATOM 1845 C C . ALA A 1 239 ? -10.411 9.099 -1.170 1.00 54.91 239 ALA A C 1
ATOM 1847 O O . ALA A 1 239 ? -10.411 8.920 -2.381 1.00 54.91 239 ALA A O 1
ATOM 1848 N N . ASN A 1 240 ? -9.762 8.287 -0.323 1.00 60.97 240 ASN A N 1
ATOM 1849 C CA . ASN A 1 240 ? -8.832 7.238 -0.750 1.00 60.97 240 ASN A CA 1
ATOM 1850 C C . ASN A 1 240 ? -9.085 5.936 0.029 1.00 60.97 240 ASN A C 1
ATOM 1852 O O . ASN A 1 240 ? -8.327 5.604 0.941 1.00 60.97 240 ASN A O 1
ATOM 1856 N N . LEU A 1 241 ? -10.156 5.208 -0.310 1.00 72.50 241 LEU A N 1
ATOM 1857 C CA . LEU A 1 241 ? -10.345 3.844 0.199 1.00 72.50 241 LEU A CA 1
ATOM 1858 C C . LEU A 1 241 ? -9.228 2.948 -0.339 1.00 72.50 241 LEU A C 1
ATOM 1860 O O . LEU A 1 241 ? -8.944 2.940 -1.538 1.00 72.50 241 LEU A O 1
ATOM 1864 N N . THR A 1 242 ? -8.577 2.214 0.557 1.00 84.75 242 THR A N 1
ATOM 1865 C CA . THR A 1 242 ? -7.530 1.263 0.183 1.00 84.75 242 THR A CA 1
ATOM 1866 C C . THR A 1 242 ? -8.120 -0.108 -0.125 1.00 84.75 242 THR A C 1
ATOM 1868 O O . THR A 1 242 ? -9.256 -0.423 0.225 1.00 84.75 242 THR A O 1
ATOM 1871 N N . SER A 1 243 ? -7.325 -0.968 -0.753 1.00 84.44 243 SER A N 1
ATOM 1872 C CA . SER A 1 243 ? -7.694 -2.370 -0.975 1.00 84.44 243 SER A CA 1
ATOM 1873 C C . SER A 1 243 ? -8.038 -3.083 0.337 1.00 84.44 243 SER A C 1
ATOM 1875 O O . SER A 1 243 ? -9.019 -3.820 0.399 1.00 84.44 243 SER A O 1
ATOM 1877 N N . ALA A 1 244 ? -7.278 -2.804 1.402 1.00 88.12 244 ALA A N 1
ATOM 1878 C CA . ALA A 1 244 ? -7.571 -3.286 2.746 1.00 88.12 244 ALA A CA 1
ATOM 1879 C C . ALA A 1 244 ? -8.951 -2.824 3.249 1.00 88.12 244 ALA A C 1
ATOM 1881 O O . ALA A 1 244 ? -9.687 -3.635 3.803 1.00 88.12 244 ALA A O 1
ATOM 1882 N N . ASP A 1 245 ? -9.331 -1.563 3.013 1.00 87.81 245 ASP A N 1
ATOM 1883 C CA . ASP A 1 245 ? -10.651 -1.039 3.397 1.00 87.81 245 ASP A CA 1
ATOM 1884 C C . ASP A 1 245 ? -11.799 -1.705 2.633 1.00 87.81 245 ASP A C 1
ATOM 1886 O O . ASP A 1 245 ? -12.870 -1.928 3.190 1.00 87.81 245 ASP A O 1
ATOM 1890 N N . HIS A 1 246 ? -11.585 -2.035 1.358 1.00 83.75 246 HIS A N 1
ATOM 1891 C CA . HIS A 1 246 ? -12.598 -2.701 0.541 1.00 83.75 246 HIS A CA 1
ATOM 1892 C C . HIS A 1 246 ? -12.861 -4.151 0.959 1.00 83.75 246 HIS A C 1
ATOM 1894 O O . HIS A 1 246 ? -13.982 -4.641 0.791 1.00 83.75 246 HIS A O 1
ATOM 1900 N N . ILE A 1 247 ? -11.828 -4.835 1.454 1.00 83.81 247 ILE A N 1
ATOM 1901 C CA . ILE A 1 247 ? -11.863 -6.271 1.751 1.00 83.81 247 ILE A CA 1
ATOM 1902 C C . ILE A 1 247 ? -12.214 -6.543 3.218 1.00 83.81 247 ILE A C 1
ATOM 1904 O O . ILE A 1 247 ? -12.813 -7.578 3.500 1.00 83.81 247 ILE A O 1
ATOM 1908 N N . ALA A 1 248 ? -11.894 -5.627 4.137 1.00 89.00 248 ALA A N 1
ATOM 1909 C CA . ALA A 1 248 ? -12.236 -5.758 5.551 1.00 89.00 248 ALA A CA 1
ATOM 1910 C C . ALA A 1 248 ? -13.745 -5.980 5.790 1.00 89.00 248 ALA A C 1
ATOM 1912 O O . ALA A 1 248 ? -14.595 -5.526 5.017 1.00 89.00 248 ALA A O 1
ATOM 1913 N N . ASP A 1 249 ? -14.091 -6.650 6.894 1.00 89.12 249 ASP A N 1
ATOM 1914 C CA . ASP A 1 249 ? -15.488 -6.889 7.284 1.00 89.12 249 ASP A CA 1
ATOM 1915 C C . ASP A 1 249 ? -16.211 -5.577 7.629 1.00 89.12 249 ASP A C 1
ATOM 1917 O O . ASP A 1 249 ? -17.421 -5.452 7.423 1.00 89.12 249 ASP A O 1
ATOM 1921 N N . ARG A 1 250 ? -15.456 -4.580 8.113 1.00 90.62 250 ARG A N 1
ATOM 1922 C CA . ARG A 1 250 ? -15.902 -3.195 8.300 1.00 90.62 250 ARG A CA 1
ATOM 1923 C C . ARG A 1 250 ? -14.759 -2.220 8.031 1.00 90.62 250 ARG A C 1
ATOM 1925 O O . ARG A 1 250 ? -13.661 -2.402 8.545 1.00 90.62 250 ARG A O 1
ATOM 1932 N N . SER A 1 251 ? -15.043 -1.127 7.329 1.00 91.25 251 SER A N 1
ATOM 1933 C CA . SER A 1 251 ? -14.114 -0.001 7.189 1.00 91.25 251 SER A CA 1
ATOM 1934 C C . SER A 1 251 ? -14.704 1.272 7.785 1.00 91.25 251 SER A C 1
ATOM 1936 O O . SER A 1 251 ? -15.870 1.605 7.564 1.00 91.25 251 SER A O 1
ATOM 1938 N N . GLU A 1 252 ? -13.888 1.986 8.555 1.00 91.38 252 GLU A N 1
ATOM 1939 C CA . GLU A 1 252 ? -14.199 3.294 9.110 1.00 91.38 252 GLU A CA 1
ATOM 1940 C C . GLU A 1 252 ? -13.086 4.300 8.793 1.00 91.38 252 GLU A C 1
ATOM 1942 O O . GLU A 1 252 ? -11.895 3.997 8.771 1.00 91.38 252 GLU A O 1
ATOM 1947 N N . ASN A 1 253 ? -13.475 5.560 8.603 1.00 86.88 253 ASN A N 1
ATOM 1948 C CA . ASN A 1 253 ? -12.552 6.602 8.130 1.00 86.88 253 ASN A CA 1
ATOM 1949 C C . ASN A 1 253 ? -11.482 7.016 9.157 1.00 86.88 253 ASN A C 1
ATOM 1951 O O . ASN A 1 253 ? -10.544 7.737 8.822 1.00 86.88 253 ASN A O 1
ATOM 1955 N N . THR A 1 254 ? -11.656 6.667 10.434 1.00 88.94 254 THR A N 1
ATOM 1956 C CA . THR A 1 254 ? -10.716 7.037 11.500 1.00 88.94 254 THR A CA 1
ATOM 1957 C C . THR A 1 254 ? -10.612 5.937 12.556 1.00 88.94 254 THR A C 1
ATOM 1959 O O . THR A 1 254 ? -11.599 5.231 12.788 1.00 88.94 254 THR A O 1
ATOM 1962 N N . PRO A 1 255 ? -9.474 5.839 13.275 1.00 92.81 255 PRO A N 1
ATOM 1963 C CA . PRO A 1 255 ? -9.330 4.918 14.405 1.00 92.81 255 PRO A CA 1
ATOM 1964 C C . PRO A 1 255 ? -10.442 5.083 15.450 1.00 92.81 255 PRO A C 1
ATOM 1966 O O . PRO A 1 255 ? -11.011 4.103 15.921 1.00 92.81 255 PRO A O 1
ATOM 1969 N N . THR A 1 256 ? -10.814 6.329 15.764 1.00 92.62 256 THR A N 1
ATOM 1970 C CA . THR A 1 256 ? -11.891 6.641 16.716 1.00 92.62 256 THR A CA 1
ATOM 1971 C C . THR A 1 256 ? -13.247 6.121 16.246 1.00 92.62 256 THR A C 1
ATOM 1973 O O . THR A 1 256 ? -14.002 5.593 17.056 1.00 92.62 256 THR A O 1
ATOM 1976 N N . LYS A 1 257 ? -13.577 6.260 14.953 1.00 93.50 257 LYS A N 1
ATOM 1977 C CA . LYS A 1 257 ? -14.842 5.752 14.400 1.00 93.50 257 LYS A CA 1
ATOM 1978 C C . LYS A 1 257 ? -14.873 4.229 14.375 1.00 93.50 257 LYS A C 1
ATOM 1980 O O . LYS A 1 257 ? -15.889 3.660 14.753 1.00 93.50 257 LYS A O 1
ATOM 1985 N N . ALA A 1 258 ? -13.756 3.589 14.027 1.00 94.62 258 ALA A N 1
ATOM 1986 C CA . ALA A 1 258 ? -13.609 2.137 14.102 1.00 94.62 258 ALA A CA 1
ATOM 1987 C C . ALA A 1 258 ? -13.863 1.624 15.531 1.00 94.62 258 ALA A C 1
ATOM 1989 O O . ALA A 1 258 ? -14.659 0.710 15.739 1.00 94.62 258 ALA A O 1
ATOM 1990 N N . ALA A 1 259 ? -13.255 2.270 16.532 1.00 95.50 259 ALA A N 1
ATOM 1991 C CA . ALA A 1 259 ? -13.471 1.926 17.936 1.00 95.50 259 ALA A CA 1
ATOM 1992 C C . ALA A 1 259 ? -14.918 2.192 18.385 1.00 95.50 259 ALA A C 1
ATOM 1994 O O . ALA A 1 259 ? -15.508 1.379 19.094 1.00 95.50 259 ALA A O 1
ATOM 1995 N N . GLN A 1 260 ? -15.507 3.314 17.958 1.00 95.69 260 GLN A N 1
ATOM 1996 C CA . GLN A 1 260 ? -16.879 3.675 18.317 1.00 95.69 260 GLN A CA 1
ATOM 1997 C C . GLN A 1 260 ? -17.887 2.689 17.726 1.00 95.69 260 GLN A C 1
ATOM 1999 O O . GLN A 1 260 ? -18.786 2.259 18.440 1.00 95.69 260 GLN A O 1
ATOM 2004 N N . PHE A 1 261 ? -17.696 2.268 16.474 1.00 94.75 261 PHE A N 1
ATOM 2005 C CA . PHE A 1 261 ? -18.516 1.237 15.843 1.00 94.75 261 PHE A CA 1
ATOM 2006 C C . PHE A 1 261 ? -18.545 -0.046 16.680 1.00 94.75 261 PHE A C 1
ATOM 2008 O O . PHE A 1 261 ? -19.624 -0.569 16.958 1.00 94.75 261 PHE A O 1
ATOM 2015 N N . LEU A 1 262 ? -17.382 -0.527 17.134 1.00 94.50 262 LEU A N 1
ATOM 2016 C CA . LEU A 1 262 ? -17.315 -1.732 17.960 1.00 94.50 262 LEU A CA 1
ATOM 2017 C C . LEU A 1 262 ? -18.037 -1.542 19.303 1.00 94.50 262 LEU A C 1
ATOM 2019 O O . LEU A 1 262 ? -18.813 -2.404 19.710 1.00 94.50 262 LEU A O 1
ATOM 2023 N N . VAL A 1 263 ? -17.834 -0.403 19.973 1.00 94.12 263 VAL A N 1
ATOM 2024 C CA . VAL A 1 263 ? -18.535 -0.076 21.229 1.00 94.12 263 VAL A CA 1
ATOM 2025 C C . VAL A 1 263 ? -20.052 -0.052 21.032 1.00 94.12 263 VAL A C 1
ATOM 2027 O O . VAL A 1 263 ? -20.780 -0.626 21.843 1.00 94.12 263 VAL A O 1
ATOM 2030 N N . ASP A 1 264 ? -20.531 0.560 19.949 1.00 91.69 264 ASP A N 1
ATOM 2031 C CA . ASP A 1 264 ? -21.958 0.649 19.635 1.00 91.69 264 ASP A CA 1
ATOM 2032 C C . ASP A 1 264 ? -22.554 -0.730 19.331 1.00 91.69 264 ASP A C 1
ATOM 2034 O O . ASP A 1 264 ? -23.686 -1.019 19.724 1.00 91.69 264 ASP A O 1
ATOM 2038 N N . ARG A 1 265 ? -21.793 -1.602 18.656 1.00 91.50 265 ARG A N 1
ATOM 2039 C CA . ARG A 1 265 ? -22.201 -2.986 18.375 1.00 91.50 265 ARG A CA 1
ATOM 2040 C C . ARG A 1 265 ? -22.266 -3.832 19.634 1.00 91.50 265 ARG A C 1
ATOM 2042 O O . ARG A 1 265 ? -23.236 -4.561 19.804 1.00 91.50 265 ARG A O 1
ATOM 2049 N N . LEU A 1 266 ? -21.296 -3.693 20.532 1.00 90.81 266 LEU A N 1
ATOM 2050 C CA . LEU A 1 266 ? -21.303 -4.378 21.822 1.00 90.81 266 LEU A CA 1
ATOM 2051 C C . LEU A 1 266 ? -22.445 -3.897 22.735 1.00 90.81 266 LEU A C 1
ATOM 2053 O O . LEU A 1 266 ? -22.963 -4.678 23.536 1.00 90.81 266 LEU A O 1
ATOM 2057 N N . GLY A 1 267 ? -22.843 -2.626 22.619 1.00 84.50 267 GLY A N 1
ATOM 2058 C CA . GLY A 1 267 ? -23.928 -2.030 23.393 1.00 84.50 267 GLY A CA 1
ATOM 2059 C C . GLY A 1 267 ? -23.656 -1.996 24.902 1.00 84.50 267 GLY A C 1
ATOM 2060 O O . GLY A 1 267 ? -22.523 -2.163 25.371 1.00 84.50 267 GLY A O 1
ATOM 2061 N N . GLN A 1 268 ? -24.713 -1.768 25.688 1.00 74.12 268 GLN A N 1
ATOM 2062 C CA . GLN A 1 268 ? -24.634 -1.876 27.146 1.00 74.12 268 GLN A CA 1
ATOM 2063 C C . GLN A 1 268 ? -24.446 -3.339 27.553 1.00 74.12 268 GLN A C 1
ATOM 2065 O O . GLN A 1 268 ? -25.045 -4.237 26.960 1.00 74.12 268 GLN A O 1
ATOM 2070 N N . VAL A 1 269 ? -23.631 -3.574 28.584 1.00 64.44 269 VAL A N 1
ATOM 2071 C CA . VAL A 1 269 ? -23.459 -4.910 29.162 1.00 64.44 269 VAL A CA 1
ATOM 2072 C C . VAL A 1 269 ? -24.834 -5.407 29.598 1.00 64.44 269 VAL A C 1
ATOM 2074 O O . VAL A 1 269 ? -25.455 -4.824 30.489 1.00 64.44 269 VAL A O 1
ATOM 2077 N N . ARG A 1 270 ? -25.326 -6.478 28.965 1.00 56.47 270 ARG A N 1
ATOM 2078 C CA . ARG A 1 270 ? -26.519 -7.167 29.447 1.00 56.47 270 ARG A CA 1
ATOM 2079 C C . ARG A 1 270 ? -26.163 -7.762 30.803 1.00 56.47 270 ARG A C 1
ATOM 2081 O O . ARG A 1 270 ? -25.457 -8.763 30.876 1.00 56.47 270 ARG A O 1
ATOM 2088 N N . SER A 1 271 ? -26.632 -7.133 31.878 1.00 49.44 271 SER A N 1
ATOM 2089 C CA . SER A 1 271 ? -26.718 -7.813 33.164 1.00 49.44 271 SER A CA 1
ATOM 2090 C C . SER A 1 271 ? -27.621 -9.020 32.935 1.00 49.44 271 SER A C 1
ATOM 2092 O O . SER A 1 271 ? -28.822 -8.856 32.719 1.00 49.44 271 SER A O 1
ATOM 2094 N N . TYR A 1 272 ? -27.053 -10.226 32.908 1.00 48.59 272 TYR A N 1
ATOM 2095 C CA . TYR A 1 272 ? -27.839 -11.438 33.102 1.00 48.59 272 TYR A CA 1
ATOM 2096 C C . TYR A 1 272 ? -28.312 -11.400 34.555 1.00 48.59 272 TYR A C 1
ATOM 2098 O O . TYR A 1 272 ? -27.695 -11.963 35.456 1.00 48.59 272 TYR A O 1
ATOM 2106 N N . GLY A 1 273 ? -29.380 -10.640 34.793 1.00 41.62 273 GLY A N 1
ATOM 2107 C CA . GLY A 1 273 ? -30.122 -10.700 36.032 1.00 41.62 273 GLY A CA 1
ATOM 2108 C C . GLY A 1 273 ? -30.670 -12.110 36.146 1.00 41.62 273 GLY A C 1
ATOM 2109 O O . GLY A 1 273 ? -31.554 -12.501 35.387 1.00 41.62 273 GLY A O 1
ATOM 2110 N N . TYR A 1 274 ? -30.129 -12.883 37.080 1.00 39.78 274 TYR A N 1
ATOM 2111 C CA . TYR A 1 274 ? -30.827 -14.035 37.620 1.00 39.78 274 TYR A CA 1
ATOM 2112 C C . TYR A 1 274 ? -32.014 -13.487 38.421 1.00 39.78 274 TYR A C 1
ATOM 2114 O O . TYR A 1 274 ? -31.930 -13.301 39.632 1.00 39.78 274 TYR A O 1
ATOM 2122 N N . ASP A 1 275 ? -33.087 -13.114 37.726 1.00 37.09 275 ASP A N 1
ATOM 2123 C CA . ASP A 1 275 ? -34.328 -12.686 38.355 1.00 37.09 275 ASP A CA 1
ATOM 2124 C C . ASP A 1 275 ? -35.201 -13.924 38.566 1.00 37.09 275 ASP A C 1
ATOM 2126 O O . ASP A 1 275 ? -35.882 -14.406 37.663 1.00 37.09 275 ASP A O 1
ATOM 2130 N N . SER A 1 276 ? -35.155 -14.489 39.773 1.00 41.75 276 SER A N 1
ATOM 2131 C CA . SER A 1 276 ? -36.026 -15.598 40.181 1.00 41.75 276 SER A CA 1
ATOM 2132 C C . SER A 1 276 ? -37.466 -15.152 40.487 1.00 41.75 276 SER A C 1
ATOM 2134 O O . SER A 1 276 ? -38.188 -15.850 41.198 1.00 41.75 276 SER A O 1
ATOM 2136 N N . THR A 1 277 ? -37.907 -13.999 39.977 1.00 37.25 277 THR A N 1
ATOM 2137 C CA . THR A 1 277 ? -39.167 -13.364 40.391 1.00 37.25 277 THR A CA 1
ATOM 2138 C C . THR A 1 277 ? -39.932 -12.712 39.242 1.00 37.25 277 THR A C 1
ATOM 2140 O O . THR A 1 277 ? -40.492 -11.632 39.378 1.00 37.25 277 THR A O 1
ATOM 2143 N N . SER A 1 278 ? -40.050 -13.396 38.108 1.00 35.31 278 SER A N 1
ATOM 2144 C CA . SER A 1 278 ? -41.018 -13.008 37.071 1.00 35.31 278 SER A CA 1
ATOM 2145 C C . SER A 1 278 ? -41.504 -14.204 36.243 1.00 35.31 278 SER A C 1
ATOM 2147 O O . SER A 1 278 ? -41.513 -14.192 35.020 1.00 35.31 278 SER A O 1
ATOM 2149 N N . ILE A 1 279 ? -41.989 -15.251 36.923 1.00 37.56 279 ILE A N 1
ATOM 2150 C CA . ILE A 1 279 ? -42.996 -16.154 36.340 1.00 37.56 279 ILE A CA 1
ATOM 2151 C C . ILE A 1 279 ? -44.343 -15.800 36.959 1.00 37.56 279 ILE A C 1
ATOM 2153 O O . ILE A 1 279 ? -44.807 -16.478 37.871 1.00 37.56 279 ILE A O 1
ATOM 2157 N N . LYS A 1 280 ? -44.972 -14.736 36.461 1.00 37.31 280 LYS A N 1
ATOM 2158 C CA . LYS A 1 280 ? -46.428 -14.672 36.332 1.00 37.31 280 LYS A CA 1
ATOM 2159 C C . LYS A 1 280 ? -46.777 -13.844 35.104 1.00 37.31 280 LYS A C 1
ATOM 2161 O O . LYS A 1 280 ? -46.375 -12.696 34.995 1.00 37.31 280 LYS A O 1
ATOM 2166 N N . GLU A 1 281 ? -47.565 -14.492 34.252 1.00 40.16 281 GLU A N 1
ATOM 2167 C CA . GLU A 1 281 ? -48.457 -13.891 33.261 1.00 40.16 281 GLU A CA 1
ATOM 2168 C C . GLU A 1 281 ? -47.814 -13.350 31.982 1.00 40.16 281 GLU A C 1
ATOM 2170 O O . GLU A 1 281 ? -47.791 -12.159 31.724 1.00 40.16 281 GLU A O 1
ATOM 2175 N N . GLU A 1 282 ? -47.451 -14.286 31.104 1.00 31.31 282 GLU A N 1
ATOM 2176 C CA . GLU A 1 282 ? -47.902 -14.236 29.706 1.00 31.31 282 GLU A CA 1
ATOM 2177 C C . GLU A 1 282 ? -48.081 -15.674 29.181 1.00 31.31 282 GLU A C 1
ATOM 2179 O O . GLU A 1 282 ? -47.363 -16.194 28.330 1.00 31.31 282 GLU A O 1
ATOM 2184 N N . ALA A 1 283 ? -49.063 -16.373 29.761 1.00 29.61 283 ALA A N 1
ATOM 2185 C CA . ALA A 1 283 ? -49.599 -17.605 29.195 1.00 29.61 283 ALA A CA 1
ATOM 2186 C C . ALA A 1 283 ? -50.617 -17.234 28.105 1.00 29.61 283 ALA A C 1
ATOM 2188 O O . ALA A 1 283 ? -51.820 -17.182 28.348 1.00 29.61 283 ALA A O 1
ATOM 2189 N N . GLY A 1 284 ? -50.110 -16.956 26.905 1.00 26.98 284 GLY A N 1
ATOM 2190 C CA . GLY A 1 284 ? -50.885 -16.671 25.699 1.00 26.98 284 GLY A CA 1
ATOM 2191 C C . GLY A 1 284 ? -50.408 -17.518 24.522 1.00 26.98 284 GLY A C 1
ATOM 2192 O O . GLY A 1 284 ? -49.808 -17.007 23.589 1.00 26.98 284 GLY A O 1
ATOM 2193 N N . SER A 1 285 ? -50.671 -18.825 24.607 1.00 31.89 285 SER A N 1
ATOM 2194 C CA . SER A 1 285 ? -50.746 -19.792 23.498 1.00 31.89 285 SER A CA 1
ATOM 2195 C C . SER A 1 285 ? -49.591 -19.850 22.484 1.00 31.89 285 SER A C 1
ATOM 2197 O O . SER A 1 285 ? -49.683 -19.255 21.421 1.00 31.89 285 SER A O 1
ATOM 2199 N N . TYR A 1 286 ? -48.624 -20.743 22.708 1.00 26.30 286 TYR A N 1
ATOM 2200 C CA . TYR A 1 286 ? -48.141 -21.641 21.650 1.00 26.30 286 TYR A CA 1
ATOM 2201 C C . TYR A 1 286 ? -47.834 -23.005 22.271 1.00 26.30 286 TYR A C 1
ATOM 2203 O O . TYR A 1 286 ? -46.928 -23.158 23.086 1.00 26.30 286 TYR A O 1
ATOM 2211 N N . GLN A 1 287 ? -48.657 -23.999 21.934 1.00 28.38 287 GLN A 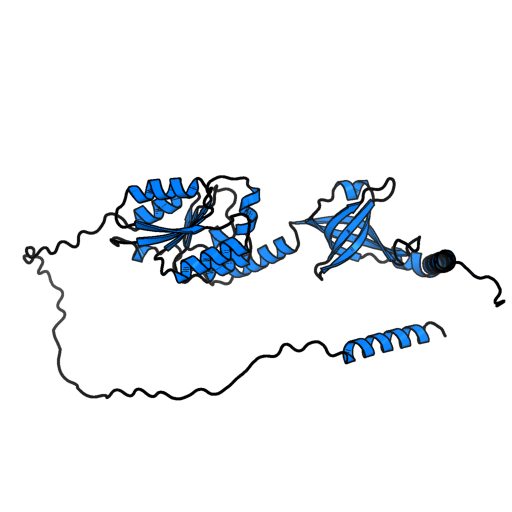N 1
ATOM 2212 C CA . GLN A 1 287 ? -48.437 -25.378 22.342 1.00 28.38 287 GLN A CA 1
ATOM 2213 C C . GLN A 1 287 ? -47.306 -25.985 21.512 1.00 28.38 287 GLN A C 1
ATOM 2215 O O . GLN A 1 287 ? -47.462 -26.178 20.309 1.00 28.38 287 GLN A O 1
ATOM 2220 N N . TYR A 1 288 ? -46.210 -26.364 22.166 1.00 24.70 288 TYR A N 1
ATOM 2221 C CA . TYR A 1 288 ? -45.361 -27.448 21.685 1.00 24.70 288 TYR A CA 1
ATOM 2222 C C . TYR A 1 288 ? -45.461 -28.588 22.696 1.00 24.70 288 TYR A C 1
ATOM 2224 O O . TYR A 1 288 ? -44.986 -28.497 23.828 1.00 24.70 288 TYR A O 1
ATOM 2232 N N . GLY A 1 289 ? -46.199 -29.626 22.308 1.00 28.41 289 GLY A N 1
ATOM 2233 C CA . GLY A 1 289 ? -46.432 -30.805 23.124 1.00 28.41 289 GLY A CA 1
ATOM 2234 C C . GLY A 1 289 ? -45.152 -31.609 23.331 1.00 28.41 289 GLY A C 1
ATOM 2235 O O . GLY A 1 289 ? -44.413 -31.898 22.392 1.00 28.41 289 GLY A O 1
ATOM 2236 N N . ASN A 1 290 ? -44.943 -32.015 24.580 1.00 28.16 290 ASN A N 1
ATOM 2237 C CA . ASN A 1 290 ? -44.017 -33.064 24.979 1.00 28.16 290 ASN A CA 1
ATOM 2238 C C . ASN A 1 290 ? -44.225 -34.343 24.155 1.00 28.16 290 ASN A C 1
ATOM 2240 O O . ASN A 1 290 ? -45.309 -34.925 24.176 1.00 28.16 290 ASN A O 1
ATOM 2244 N N . LYS A 1 291 ? -43.142 -34.858 23.571 1.00 26.91 291 LYS A N 1
ATOM 2245 C CA . LYS A 1 291 ? -42.907 -36.300 23.422 1.00 26.91 291 LYS A CA 1
ATOM 2246 C C . LYS A 1 291 ? -41.407 -36.575 23.529 1.00 26.91 291 LYS A C 1
ATOM 2248 O O . LYS A 1 291 ? -40.686 -36.613 22.542 1.00 26.91 291 LYS A O 1
ATOM 2253 N N . LEU A 1 292 ? -40.951 -36.786 24.761 1.00 29.14 292 LEU A N 1
ATOM 2254 C CA . LEU A 1 292 ? -39.793 -37.629 25.035 1.00 29.14 292 LEU A CA 1
ATOM 2255 C C . LEU A 1 292 ? -40.329 -39.009 25.407 1.00 29.14 292 LEU A C 1
ATOM 2257 O O . LEU A 1 292 ? -40.984 -39.139 26.440 1.00 29.14 292 LEU A O 1
ATOM 2261 N N . LYS A 1 293 ? -40.050 -40.010 24.569 1.00 27.62 293 LYS A N 1
ATOM 2262 C CA . LYS A 1 293 ? -39.448 -41.306 24.933 1.00 27.62 293 LYS A CA 1
ATOM 2263 C C . LYS A 1 293 ? -39.600 -42.310 23.790 1.00 27.62 293 LYS A C 1
ATOM 2265 O O . LYS A 1 293 ? -40.560 -42.255 23.033 1.00 27.62 293 LYS A O 1
ATOM 2270 N N . GLU A 1 294 ? -38.638 -43.230 23.773 1.00 28.25 294 GLU A N 1
ATOM 2271 C CA . GLU A 1 294 ? -38.506 -44.416 22.917 1.00 28.25 294 GLU A CA 1
ATOM 2272 C C . GLU A 1 294 ? -37.836 -44.201 21.552 1.00 28.25 294 GLU A C 1
ATOM 2274 O O . GLU A 1 294 ? -38.485 -44.073 20.519 1.00 28.25 294 GLU A O 1
ATOM 2279 N N . ARG A 1 295 ? -36.502 -44.306 21.524 1.00 26.86 295 ARG A N 1
ATOM 2280 C CA . ARG A 1 295 ? -35.844 -45.560 21.114 1.00 26.86 295 ARG A CA 1
ATOM 2281 C C . ARG A 1 295 ? -34.332 -45.490 21.333 1.00 26.86 295 ARG A C 1
ATOM 2283 O O . ARG A 1 295 ? -33.685 -44.520 20.955 1.00 26.86 295 ARG A O 1
ATOM 2290 N N . ASN A 1 296 ? -33.838 -46.529 21.996 1.00 24.91 296 ASN A N 1
ATOM 2291 C CA . ASN A 1 296 ? -32.435 -46.824 22.239 1.00 24.91 296 ASN A CA 1
ATOM 2292 C C . ASN A 1 296 ? -31.736 -47.320 20.961 1.00 24.91 296 ASN A C 1
ATOM 2294 O O . ASN A 1 296 ? -32.397 -47.703 19.996 1.00 24.91 296 ASN A O 1
ATOM 2298 N N . ASP A 1 297 ? -30.408 -47.389 21.079 1.00 26.00 297 ASP A N 1
ATOM 2299 C CA . ASP A 1 297 ? -29.472 -48.233 20.329 1.00 26.00 297 ASP A CA 1
ATOM 2300 C C . ASP A 1 297 ? -29.077 -47.751 18.927 1.00 26.00 297 ASP A C 1
ATOM 2302 O O . ASP A 1 297 ? -29.689 -48.157 17.950 1.00 26.00 297 ASP A O 1
ATOM 2306 N N . VAL A 1 298 ? -27.982 -46.974 18.830 1.00 28.09 298 VAL A N 1
ATOM 2307 C CA . VAL A 1 298 ? -26.793 -47.389 18.054 1.00 28.09 298 VAL A CA 1
ATOM 2308 C C . VAL A 1 298 ? -25.516 -46.841 18.711 1.00 28.09 298 VAL A C 1
ATOM 2310 O O . VAL A 1 298 ? -25.392 -45.673 19.069 1.00 28.09 298 VAL A O 1
ATOM 2313 N N . GLU A 1 299 ? -24.602 -47.781 18.869 1.00 23.88 299 GLU A N 1
ATOM 2314 C CA . GLU A 1 299 ? -23.270 -47.834 19.452 1.00 23.88 299 GLU A CA 1
ATOM 2315 C C . GLU A 1 299 ? -22.220 -46.906 18.801 1.00 23.88 299 GLU A C 1
ATOM 2317 O O . GLU A 1 299 ? -22.218 -46.663 17.594 1.00 23.88 299 GLU A O 1
ATOM 2322 N N . TYR A 1 300 ? -21.293 -46.410 19.629 1.00 26.33 300 TYR A N 1
ATOM 2323 C CA . TYR A 1 300 ? -20.075 -45.700 19.228 1.00 26.33 300 TYR A CA 1
ATOM 2324 C C . TYR A 1 300 ? -19.108 -46.645 18.501 1.00 26.33 300 TYR A C 1
ATOM 2326 O O . TYR A 1 300 ? -18.748 -47.680 19.057 1.00 26.33 300 TYR A O 1
ATOM 2334 N N . GLN A 1 301 ? -18.543 -46.225 17.363 1.00 24.53 301 GLN A N 1
ATOM 2335 C CA . GLN A 1 301 ? -17.231 -46.721 16.941 1.00 24.53 301 GLN A CA 1
ATOM 2336 C C . GLN A 1 301 ? -16.281 -45.594 16.539 1.00 24.53 301 GLN A C 1
ATOM 2338 O O . GLN A 1 301 ? -16.465 -44.875 15.562 1.00 24.53 301 GLN A O 1
ATOM 2343 N N . TYR A 1 302 ? -15.236 -45.495 17.355 1.00 24.94 302 TYR A N 1
ATOM 2344 C CA . TYR A 1 302 ? -13.970 -44.841 17.090 1.00 24.94 302 TYR A CA 1
ATOM 2345 C C . TYR A 1 302 ? -13.135 -45.821 16.257 1.00 24.94 302 TYR A C 1
ATOM 2347 O O . TYR A 1 302 ? -12.808 -46.905 16.739 1.00 24.94 302 TYR A O 1
ATOM 2355 N N . THR A 1 303 ? -12.763 -45.461 15.032 1.00 26.09 303 THR A N 1
ATOM 2356 C CA . THR A 1 303 ? -11.704 -46.167 14.300 1.00 26.09 303 THR A CA 1
ATOM 2357 C C . THR A 1 303 ? -10.603 -45.180 13.969 1.00 26.09 303 THR A C 1
ATOM 2359 O O . THR A 1 303 ? -10.724 -44.352 13.068 1.00 26.09 303 THR A O 1
ATOM 2362 N N . ALA A 1 304 ? -9.523 -45.283 14.737 1.00 27.39 304 ALA A N 1
ATOM 2363 C CA . ALA A 1 304 ? -8.210 -44.855 14.308 1.00 27.39 304 ALA A CA 1
ATOM 2364 C C . ALA A 1 304 ? -7.767 -45.772 13.163 1.00 27.39 304 ALA A C 1
ATOM 2366 O O . ALA A 1 304 ? -7.681 -46.982 13.368 1.00 27.39 304 ALA A O 1
ATOM 2367 N N . ASP A 1 305 ? -7.435 -45.215 11.997 1.00 26.22 305 ASP A N 1
ATOM 2368 C CA . ASP A 1 305 ? -6.483 -45.886 11.120 1.00 26.22 305 ASP A CA 1
ATOM 2369 C C . ASP A 1 305 ? -5.570 -44.907 10.364 1.00 26.22 305 ASP A C 1
ATOM 2371 O O . ASP A 1 305 ? -5.985 -43.975 9.680 1.00 26.22 305 ASP A O 1
ATOM 2375 N N . LYS A 1 306 ? -4.295 -45.151 10.644 1.00 27.08 306 LYS A N 1
ATOM 2376 C CA . LYS A 1 306 ? -3.021 -44.926 9.962 1.00 27.08 306 LYS A CA 1
ATOM 2377 C C . LYS A 1 306 ? -2.980 -44.137 8.641 1.00 27.08 306 LYS A C 1
ATOM 2379 O O . LYS A 1 306 ? -3.610 -44.463 7.643 1.00 27.08 306 LYS A O 1
ATOM 2384 N N . SER A 1 307 ? -2.025 -43.200 8.645 1.00 27.31 307 SER A N 1
ATOM 2385 C CA . SER A 1 307 ? -1.198 -42.744 7.513 1.00 27.31 307 SER A CA 1
ATOM 2386 C C . SER A 1 307 ? -0.904 -43.858 6.493 1.00 27.31 307 SER A C 1
ATOM 2388 O O . SER A 1 307 ? -0.609 -44.988 6.897 1.00 27.31 307 SER A O 1
ATOM 2390 N N . PRO A 1 308 ? -0.869 -43.525 5.191 1.00 28.92 308 PRO A N 1
ATOM 2391 C CA . PRO A 1 308 ? 0.452 -43.502 4.575 1.00 28.92 308 PRO A CA 1
ATOM 2392 C C . PRO A 1 308 ? 0.676 -42.341 3.588 1.00 28.92 308 PRO A C 1
ATOM 2394 O O . PRO A 1 308 ? -0.117 -42.048 2.702 1.00 28.92 308 PRO A O 1
ATOM 2397 N N . ASP A 1 309 ? 1.871 -41.789 3.740 1.00 26.55 309 ASP A N 1
ATOM 2398 C CA . ASP A 1 309 ? 2.830 -41.468 2.686 1.00 26.55 309 ASP A CA 1
ATOM 2399 C C . ASP A 1 309 ? 2.672 -40.235 1.774 1.00 26.55 309 ASP A C 1
ATOM 2401 O O . ASP A 1 309 ? 1.758 -40.054 0.975 1.00 26.55 309 ASP A O 1
ATOM 2405 N N . SER A 1 310 ? 3.720 -39.424 1.909 1.00 30.84 310 SER A N 1
ATOM 2406 C CA . SER A 1 310 ? 4.421 -38.602 0.929 1.00 30.84 310 SER A CA 1
ATOM 2407 C C . SER A 1 310 ? 3.787 -38.351 -0.448 1.00 30.84 310 SER A C 1
ATOM 2409 O O . SER A 1 310 ? 3.769 -39.183 -1.348 1.00 30.84 310 SER A O 1
ATOM 2411 N N . ASN A 1 311 ? 3.505 -37.072 -0.709 1.00 27.33 311 ASN A N 1
ATOM 2412 C CA . ASN A 1 311 ? 3.678 -36.524 -2.052 1.00 27.33 311 ASN A CA 1
ATOM 2413 C C . ASN A 1 311 ? 4.241 -35.099 -1.999 1.00 27.33 311 ASN A C 1
ATOM 2415 O O . ASN A 1 311 ? 3.550 -34.096 -2.169 1.00 27.33 311 ASN A O 1
ATOM 2419 N N . ARG A 1 312 ? 5.563 -35.023 -1.780 1.00 28.16 312 ARG A N 1
ATOM 2420 C CA . ARG A 1 312 ? 6.375 -33.861 -2.162 1.00 28.16 312 ARG A CA 1
ATOM 2421 C C . ARG A 1 312 ? 6.281 -33.696 -3.678 1.00 28.16 312 ARG A C 1
ATOM 2423 O O . ARG A 1 312 ? 6.947 -34.423 -4.417 1.00 28.16 312 ARG A O 1
ATOM 2430 N N . ARG A 1 313 ? 5.536 -32.697 -4.155 1.00 29.09 313 ARG A N 1
ATOM 2431 C CA . ARG A 1 313 ? 5.738 -32.169 -5.510 1.00 29.09 313 ARG A CA 1
ATOM 2432 C C . ARG A 1 313 ? 7.095 -31.464 -5.546 1.00 29.09 313 ARG A C 1
ATOM 2434 O O . ARG A 1 313 ? 7.238 -30.326 -5.123 1.00 29.09 313 ARG A O 1
ATOM 2441 N N . LYS A 1 314 ? 8.109 -32.199 -6.009 1.00 28.36 314 LYS A N 1
ATOM 2442 C CA . LYS A 1 314 ? 9.406 -31.664 -6.428 1.00 28.36 314 LYS A CA 1
ATOM 2443 C C . LYS A 1 314 ? 9.176 -30.729 -7.616 1.00 28.36 314 LYS A C 1
ATOM 2445 O O . LYS A 1 314 ? 8.795 -31.193 -8.690 1.00 28.36 314 LYS A O 1
ATOM 2450 N N . GLU A 1 315 ? 9.442 -29.443 -7.437 1.00 30.50 315 GLU A N 1
ATOM 2451 C CA . GLU A 1 315 ? 9.659 -28.526 -8.551 1.00 30.50 315 GLU A CA 1
ATOM 2452 C C . GLU A 1 315 ? 10.825 -29.044 -9.406 1.00 30.50 315 GLU A C 1
ATOM 2454 O O . GLU A 1 315 ? 11.936 -29.292 -8.924 1.00 30.50 315 GLU A O 1
ATOM 2459 N N . LYS A 1 316 ? 10.553 -29.274 -10.692 1.00 31.70 316 LYS A N 1
ATOM 2460 C CA . LYS A 1 316 ? 11.568 -29.629 -11.683 1.00 31.70 316 LYS A CA 1
ATOM 2461 C C . LYS A 1 316 ? 12.379 -28.374 -12.009 1.00 31.70 316 LYS A C 1
ATOM 2463 O O . LYS A 1 316 ? 11.879 -27.481 -12.682 1.00 31.70 316 LYS A O 1
ATOM 2468 N N . LYS A 1 317 ? 13.651 -28.343 -11.602 1.00 34.34 317 LYS A N 1
ATOM 2469 C CA . LYS A 1 317 ? 14.651 -27.462 -12.225 1.00 34.34 317 LYS A CA 1
ATOM 2470 C C . LYS A 1 317 ? 14.731 -27.783 -13.730 1.00 34.34 317 LYS A C 1
ATOM 2472 O O . LYS A 1 317 ? 14.714 -28.970 -14.076 1.00 34.34 317 LYS A O 1
ATOM 2477 N N . PRO A 1 318 ? 14.827 -26.786 -14.626 1.00 33.94 318 PRO A N 1
ATOM 2478 C CA . PRO A 1 318 ? 14.951 -27.044 -16.054 1.00 33.94 318 PRO A CA 1
ATOM 2479 C C . PRO A 1 318 ? 16.251 -27.805 -16.349 1.00 33.94 318 PRO A C 1
ATOM 2481 O O . PRO A 1 318 ? 17.317 -27.509 -15.811 1.00 33.94 318 PRO A O 1
ATOM 2484 N N . SER A 1 319 ? 16.133 -28.833 -17.188 1.00 37.91 319 SER A N 1
ATOM 2485 C CA . SER A 1 319 ? 17.235 -29.688 -17.626 1.00 37.91 319 SER A CA 1
ATOM 2486 C C . SER A 1 319 ? 18.257 -28.893 -18.448 1.00 37.91 319 SER A C 1
ATOM 2488 O O . SER A 1 319 ? 17.891 -28.227 -19.418 1.00 37.91 319 SER A O 1
ATOM 2490 N N . MET A 1 320 ? 19.545 -29.049 -18.121 1.00 35.47 320 MET A N 1
ATOM 2491 C CA . MET A 1 320 ? 20.702 -28.575 -18.905 1.00 35.47 320 MET A CA 1
ATOM 2492 C C . MET A 1 320 ? 20.655 -28.984 -20.393 1.00 35.47 320 MET A C 1
ATOM 2494 O O . MET A 1 320 ? 21.311 -28.356 -21.220 1.00 35.47 320 MET A O 1
ATOM 2498 N N . ALA A 1 321 ? 19.847 -29.983 -20.768 1.00 35.81 321 ALA A N 1
ATOM 2499 C CA . ALA A 1 321 ? 19.669 -30.391 -22.161 1.00 35.81 321 ALA A CA 1
ATOM 2500 C C . ALA A 1 321 ? 18.934 -29.341 -23.026 1.00 35.81 321 ALA A C 1
ATOM 2502 O O . ALA A 1 321 ? 19.148 -29.286 -24.237 1.00 35.81 321 ALA A O 1
ATOM 2503 N N . ILE A 1 322 ? 18.109 -28.466 -22.434 1.00 40.25 322 ILE A N 1
ATOM 2504 C CA . ILE A 1 322 ? 17.337 -27.463 -23.194 1.00 40.25 322 ILE A CA 1
ATOM 2505 C C . ILE A 1 322 ? 18.240 -26.302 -23.653 1.00 40.25 322 ILE A C 1
ATOM 2507 O O . ILE A 1 322 ? 18.109 -25.829 -24.780 1.00 40.25 322 ILE A O 1
ATOM 2511 N N . PHE A 1 323 ? 19.243 -25.923 -22.852 1.00 40.06 323 PHE A N 1
ATOM 2512 C CA . PHE A 1 323 ? 20.219 -24.887 -23.224 1.00 40.06 323 PHE A CA 1
ATOM 2513 C C . PHE A 1 323 ? 21.190 -25.337 -24.324 1.00 40.06 323 PHE A C 1
ATOM 2515 O O . PHE A 1 323 ? 21.547 -24.542 -25.193 1.00 40.06 323 PHE A O 1
ATOM 2522 N N . ILE A 1 324 ? 21.567 -26.619 -24.348 1.00 45.06 324 ILE A N 1
ATOM 2523 C CA . ILE A 1 324 ? 22.453 -27.164 -25.390 1.00 45.06 324 ILE A CA 1
ATOM 2524 C C . ILE A 1 324 ? 21.729 -27.216 -26.745 1.00 45.06 324 ILE A C 1
ATOM 2526 O O . ILE A 1 324 ? 22.334 -26.951 -27.780 1.00 45.06 324 ILE A O 1
ATOM 2530 N N . THR A 1 325 ? 20.416 -27.457 -26.751 1.00 43.06 325 THR A N 1
ATOM 2531 C CA . THR A 1 325 ? 19.640 -27.545 -27.998 1.00 43.06 325 THR A CA 1
ATOM 2532 C C . THR A 1 325 ? 19.464 -26.171 -28.663 1.00 43.06 325 THR A C 1
ATOM 2534 O O . THR A 1 325 ? 19.600 -26.052 -29.878 1.00 43.06 325 THR A O 1
ATOM 2537 N N . ILE A 1 326 ? 19.263 -25.105 -27.877 1.00 44.75 326 ILE A N 1
ATOM 2538 C CA . ILE A 1 326 ? 19.151 -23.727 -28.395 1.00 44.75 326 ILE A CA 1
ATOM 2539 C C . ILE A 1 326 ? 20.515 -23.200 -28.877 1.00 44.75 326 ILE A C 1
ATOM 2541 O O . ILE A 1 326 ? 20.590 -22.551 -29.921 1.00 44.75 326 ILE A O 1
ATOM 2545 N N . ALA A 1 327 ? 21.610 -23.540 -28.187 1.00 46.34 327 ALA A N 1
ATOM 2546 C CA . ALA A 1 327 ? 22.961 -23.168 -28.610 1.00 46.34 327 ALA A CA 1
ATOM 2547 C C . ALA A 1 327 ? 23.373 -23.838 -29.936 1.00 46.34 327 ALA A C 1
ATOM 2549 O O . ALA A 1 327 ? 23.986 -23.189 -30.782 1.00 46.34 327 ALA A O 1
ATOM 2550 N N . VAL A 1 328 ? 22.992 -25.103 -30.157 1.00 57.91 328 VAL A N 1
ATOM 2551 C CA . VAL A 1 328 ? 23.258 -25.816 -31.420 1.00 57.91 328 VAL A CA 1
ATOM 2552 C C . VAL A 1 328 ? 22.422 -25.249 -32.570 1.00 57.91 328 VAL A C 1
ATOM 2554 O O . VAL A 1 328 ? 22.952 -25.078 -33.663 1.00 57.91 328 VAL A O 1
ATOM 2557 N N . ILE A 1 329 ? 21.163 -24.862 -32.335 1.00 56.25 329 ILE A N 1
ATOM 2558 C CA . ILE A 1 329 ? 20.327 -24.218 -33.364 1.00 56.25 329 ILE A CA 1
ATOM 2559 C C . ILE A 1 329 ? 20.901 -22.849 -33.763 1.00 56.25 329 ILE A C 1
ATOM 2561 O O . ILE A 1 329 ? 20.970 -22.552 -34.954 1.00 56.25 329 ILE A O 1
ATOM 2565 N N . LEU A 1 330 ? 21.388 -22.048 -32.807 1.00 58.31 330 LEU A N 1
ATOM 2566 C CA . LEU A 1 330 ? 22.026 -20.754 -33.089 1.00 58.31 330 LEU A CA 1
ATOM 2567 C C . LEU A 1 330 ? 23.380 -20.902 -33.805 1.00 58.31 330 LEU A C 1
ATOM 2569 O O . LEU A 1 330 ? 23.676 -20.121 -34.708 1.00 58.31 330 LEU A O 1
ATOM 2573 N N . LEU A 1 331 ? 24.169 -21.931 -33.477 1.00 59.69 331 LEU A N 1
ATOM 2574 C CA . LEU A 1 331 ? 25.411 -22.262 -34.192 1.00 59.69 331 LEU A CA 1
ATOM 2575 C C . LEU A 1 331 ? 25.150 -22.786 -35.613 1.00 59.69 331 LEU A C 1
ATOM 2577 O O . LEU A 1 331 ? 25.872 -22.416 -36.538 1.00 59.69 331 LEU A O 1
ATOM 2581 N N . CYS A 1 332 ? 24.097 -23.583 -35.821 1.00 54.47 332 CYS A N 1
ATOM 2582 C CA . CYS A 1 332 ? 23.677 -24.025 -37.152 1.00 54.47 332 CYS A CA 1
ATOM 2583 C C . CYS A 1 332 ? 23.141 -22.863 -38.004 1.00 54.47 332 CYS A C 1
ATOM 2585 O O . CYS A 1 332 ? 23.447 -22.797 -39.193 1.00 54.47 332 CYS A O 1
ATOM 2587 N N . PHE A 1 333 ? 22.415 -21.912 -37.404 1.00 54.97 333 PHE A N 1
ATOM 2588 C CA . PHE A 1 333 ? 21.970 -20.692 -38.087 1.00 54.97 333 PHE A CA 1
ATOM 2589 C C . PHE A 1 333 ? 23.148 -19.781 -38.458 1.00 54.97 333 PHE A C 1
ATOM 2591 O O . PHE A 1 333 ? 23.194 -19.243 -39.562 1.00 54.97 333 PHE A O 1
ATOM 2598 N N . TYR A 1 334 ? 24.141 -19.660 -37.572 1.00 65.62 334 TYR A N 1
ATOM 2599 C CA . TYR A 1 334 ? 25.362 -18.898 -37.832 1.00 65.62 334 TYR A CA 1
ATOM 2600 C C . TYR A 1 334 ? 26.201 -19.512 -38.966 1.00 65.62 334 TYR A C 1
ATOM 2602 O O . TYR A 1 334 ? 26.708 -18.790 -39.820 1.00 65.62 334 TYR A O 1
ATOM 2610 N N . TYR A 1 335 ? 26.294 -20.845 -39.035 1.00 60.44 335 TYR A N 1
ATOM 2611 C CA . TYR A 1 335 ? 27.021 -21.539 -40.105 1.00 60.44 335 TYR A CA 1
ATOM 2612 C C . TYR A 1 335 ? 26.303 -21.473 -41.465 1.00 60.44 335 TYR A C 1
ATOM 2614 O O . TYR A 1 335 ? 26.962 -21.420 -42.499 1.00 60.44 335 TYR A O 1
ATOM 2622 N N . PHE A 1 336 ? 24.965 -21.434 -41.480 1.00 59.22 336 PHE A N 1
ATOM 2623 C CA . PHE A 1 336 ? 24.175 -21.304 -42.712 1.00 59.22 336 PHE A CA 1
ATOM 2624 C C . PHE A 1 336 ? 24.206 -19.885 -43.304 1.00 59.22 336 PHE A C 1
ATOM 2626 O O . PHE A 1 336 ? 24.035 -19.723 -44.505 1.00 59.22 336 PHE A O 1
ATOM 2633 N N . ILE A 1 337 ? 24.455 -18.860 -42.481 1.00 60.81 337 ILE A N 1
ATOM 2634 C CA . ILE A 1 337 ? 24.596 -17.460 -42.925 1.00 60.81 337 ILE A CA 1
ATOM 2635 C C . ILE A 1 337 ? 26.022 -17.152 -43.425 1.00 60.81 337 ILE A C 1
ATOM 2637 O O . ILE A 1 337 ? 26.223 -16.206 -44.181 1.00 60.81 337 ILE A O 1
ATOM 2641 N N . MET A 1 338 ? 27.016 -17.947 -43.022 1.00 53.03 338 MET A N 1
ATOM 2642 C CA . MET A 1 338 ? 28.439 -17.743 -43.337 1.00 53.03 338 MET A CA 1
ATOM 2643 C C . MET A 1 338 ? 28.929 -18.532 -44.570 1.00 53.03 338 MET A C 1
ATOM 2645 O O . MET A 1 338 ? 30.139 -18.684 -44.756 1.00 53.03 338 MET A O 1
ATOM 2649 N N . LYS A 1 339 ? 28.020 -19.038 -45.411 1.00 40.84 339 LYS A N 1
ATOM 2650 C CA . LYS A 1 339 ? 28.325 -19.727 -46.673 1.00 40.84 339 LYS A CA 1
ATOM 2651 C C . LYS A 1 339 ? 27.519 -19.131 -47.819 1.00 40.84 339 LYS A C 1
ATOM 2653 O O . LYS A 1 339 ? 28.081 -19.065 -48.931 1.00 40.84 339 LYS A O 1
#

Secondary structure (DSSP, 8-state):
--------HHHHHHHHHHHHHHHHHHHHTT-EEEEEEEEEEEE--SS-EEEEEE-TT--EEEEEE-HHHHTT--TT-EEEEEEEEEE-SSGGG-SEEEEEEEEEEEES-HHHHHHHHHHHHHHHTT---TTTT--GGGTT-S-EEEEEEE-TT-HHHHHHHHHHTTSTTEEEEEEE--TT-HHHHHHHHHHHHHTT-SEEEEE--S--GGGGGGGG-HHHHHHHHT-SS-EEEE---TT---HHHHHSSEE-SSHHHHHHHHHHHH-S-----------SS-----------------------------------PPPHHHHHHHHHHHHHHHHHH--